Protein AF-A0A2X2T807-F1 (afdb_monomer_lite)

Structure (mmCIF, N/CA/C/O backbone):
data_AF-A0A2X2T807-F1
#
_entry.id   AF-A0A2X2T807-F1
#
loop_
_atom_site.group_PDB
_atom_site.id
_atom_site.type_symbol
_atom_site.label_atom_id
_atom_si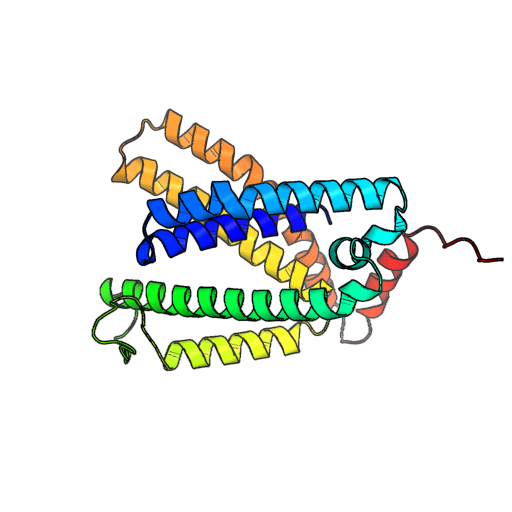te.label_alt_id
_atom_site.label_comp_id
_atom_site.label_asym_id
_atom_site.label_entity_id
_atom_site.label_seq_id
_atom_site.pdbx_PDB_ins_code
_atom_site.Cartn_x
_atom_site.Cartn_y
_atom_site.Cartn_z
_atom_site.occupancy
_atom_site.B_iso_or_equiv
_atom_site.auth_seq_id
_atom_site.auth_comp_id
_atom_site.auth_asym_id
_atom_site.auth_atom_id
_atom_site.pdbx_PDB_model_num
ATOM 1 N N . MET A 1 1 ? 16.660 -9.804 -2.965 1.00 48.91 1 MET A N 1
ATOM 2 C CA . MET A 1 1 ? 15.786 -9.050 -3.895 1.00 48.91 1 MET A CA 1
ATOM 3 C C . MET A 1 1 ? 14.390 -9.663 -4.038 1.00 48.91 1 MET A C 1
ATOM 5 O O . MET A 1 1 ? 13.435 -8.904 -3.983 1.00 48.91 1 MET A O 1
ATOM 9 N N . LEU A 1 2 ? 14.235 -10.994 -4.121 1.00 54.59 2 LEU A N 1
ATOM 10 C CA . LEU A 1 2 ? 12.920 -11.646 -4.292 1.00 54.59 2 LEU A CA 1
ATOM 11 C C . LEU A 1 2 ? 11.895 -11.326 -3.179 1.00 54.59 2 LEU A C 1
ATOM 13 O O . LEU A 1 2 ? 10.747 -11.013 -3.470 1.00 54.59 2 LEU A O 1
ATOM 17 N N . TRP A 1 3 ? 12.328 -11.319 -1.914 1.00 53.41 3 TRP A N 1
ATOM 18 C CA . TRP A 1 3 ? 11.455 -11.035 -0.766 1.00 53.41 3 TRP A CA 1
ATOM 19 C C . TRP A 1 3 ? 10.805 -9.642 -0.815 1.00 53.41 3 TRP A C 1
ATOM 21 O O . TRP A 1 3 ? 9.635 -9.506 -0.481 1.00 53.41 3 TRP A O 1
ATOM 31 N N . GLY A 1 4 ? 11.519 -8.619 -1.297 1.00 55.28 4 GLY A N 1
ATOM 32 C CA . GLY A 1 4 ? 10.984 -7.253 -1.390 1.00 55.28 4 GLY A CA 1
ATOM 33 C C . GLY A 1 4 ? 9.900 -7.095 -2.462 1.00 55.28 4 GLY A C 1
ATOM 34 O O . GLY A 1 4 ? 8.918 -6.395 -2.239 1.00 55.28 4 GLY A O 1
ATOM 35 N N . ALA A 1 5 ? 10.037 -7.790 -3.597 1.00 60.94 5 ALA A N 1
ATOM 36 C CA . ALA A 1 5 ? 9.022 -7.790 -4.654 1.00 60.94 5 ALA A CA 1
ATOM 37 C C . ALA A 1 5 ? 7.728 -8.491 -4.209 1.00 60.94 5 ALA A C 1
ATOM 39 O O . ALA A 1 5 ? 6.635 -8.022 -4.516 1.00 60.94 5 ALA A O 1
ATOM 40 N N . VAL A 1 6 ? 7.847 -9.576 -3.434 1.00 64.94 6 VAL A N 1
ATOM 41 C CA . VAL A 1 6 ? 6.693 -10.253 -2.821 1.00 64.94 6 VAL A CA 1
ATOM 42 C C . VAL A 1 6 ? 5.987 -9.324 -1.833 1.00 64.94 6 VAL A C 1
ATOM 44 O O . VAL A 1 6 ? 4.770 -9.183 -1.891 1.00 64.94 6 VAL A O 1
ATOM 47 N N . VAL A 1 7 ? 6.742 -8.627 -0.983 1.00 65.50 7 VAL A N 1
ATOM 48 C CA . VAL A 1 7 ? 6.193 -7.653 -0.027 1.00 65.50 7 VAL A CA 1
ATOM 49 C C . VAL A 1 7 ? 5.434 -6.524 -0.735 1.00 65.50 7 VAL A C 1
ATOM 51 O O . VAL A 1 7 ? 4.327 -6.188 -0.326 1.00 65.50 7 VAL A O 1
ATOM 54 N N . LEU A 1 8 ? 5.977 -5.994 -1.836 1.00 66.06 8 LEU A N 1
ATOM 55 C CA . LEU A 1 8 ? 5.318 -4.978 -2.671 1.00 66.06 8 LEU A CA 1
ATOM 56 C C . LEU A 1 8 ? 4.023 -5.479 -3.332 1.00 66.06 8 LEU A C 1
ATOM 58 O O . LEU A 1 8 ? 3.073 -4.717 -3.494 1.00 66.06 8 LEU A O 1
ATOM 62 N N . ALA A 1 9 ? 3.962 -6.753 -3.721 1.00 69.00 9 ALA A N 1
ATOM 63 C CA . ALA A 1 9 ? 2.734 -7.331 -4.261 1.00 69.00 9 ALA A CA 1
ATOM 64 C C . ALA A 1 9 ? 1.645 -7.455 -3.180 1.00 69.00 9 ALA A C 1
ATOM 66 O O . ALA A 1 9 ? 0.472 -7.196 -3.450 1.00 69.00 9 ALA A O 1
ATOM 67 N N . ILE A 1 10 ? 2.030 -7.812 -1.950 1.00 68.19 10 ILE A N 1
ATOM 68 C CA . ILE A 1 10 ? 1.097 -7.966 -0.826 1.00 68.19 10 ILE A CA 1
ATOM 69 C C . ILE A 1 10 ? 0.529 -6.604 -0.392 1.00 68.19 10 ILE A C 1
ATOM 71 O O . ILE A 1 10 ? -0.672 -6.506 -0.147 1.00 68.19 10 ILE A O 1
ATOM 75 N N . THR A 1 11 ? 1.324 -5.528 -0.384 1.00 70.38 11 THR A N 1
ATOM 76 C CA . THR A 1 11 ? 0.811 -4.184 -0.043 1.00 70.38 11 THR A CA 1
ATOM 77 C C . THR A 1 11 ? -0.213 -3.652 -1.034 1.00 70.38 11 THR A C 1
ATOM 79 O O . THR A 1 11 ? -1.149 -2.959 -0.636 1.00 70.38 11 THR A O 1
ATOM 82 N N . GLY A 1 12 ? -0.092 -4.006 -2.317 1.00 71.38 12 GLY A N 1
ATOM 83 C CA . GLY A 1 12 ? -1.110 -3.680 -3.317 1.00 71.38 12 GLY A CA 1
ATOM 84 C C . GLY A 1 12 ? -2.480 -4.283 -2.981 1.00 71.38 12 GLY A C 1
ATOM 85 O O . GLY A 1 12 ? -3.510 -3.655 -3.223 1.00 71.38 12 GLY A O 1
ATOM 86 N N . VAL A 1 13 ? -2.504 -5.470 -2.365 1.00 74.19 13 VAL A N 1
ATOM 87 C CA . VAL A 1 13 ? -3.742 -6.131 -1.922 1.00 74.19 13 VAL A CA 1
ATOM 88 C C . VAL A 1 13 ? -4.339 -5.439 -0.696 1.00 74.19 13 VAL A C 1
ATOM 90 O O . VAL A 1 13 ? -5.555 -5.262 -0.633 1.00 74.19 13 VAL A O 1
ATOM 93 N N . GLU A 1 14 ? -3.514 -5.006 0.259 1.00 73.19 14 GLU A N 1
ATOM 94 C CA . GLU A 1 14 ? -3.982 -4.246 1.428 1.00 73.19 14 GLU A CA 1
ATOM 95 C C . GLU A 1 14 ? -4.616 -2.910 1.019 1.00 73.19 14 GLU A C 1
ATOM 97 O O . GLU A 1 14 ? -5.695 -2.564 1.506 1.00 73.19 14 GLU A O 1
ATOM 102 N N . ALA A 1 15 ? -3.999 -2.197 0.071 1.00 70.88 15 ALA A N 1
ATOM 103 C CA . ALA A 1 15 ? -4.551 -0.966 -0.492 1.00 70.88 15 ALA A CA 1
ATOM 104 C C . ALA A 1 15 ? -5.901 -1.215 -1.190 1.00 70.88 15 ALA A C 1
ATOM 106 O O . ALA A 1 15 ? -6.877 -0.513 -0.928 1.00 70.88 15 ALA A O 1
ATOM 107 N N . LEU A 1 16 ? -5.997 -2.279 -1.995 1.00 75.31 16 LEU A N 1
ATOM 108 C CA . LEU A 1 16 ? -7.246 -2.684 -2.646 1.00 75.31 1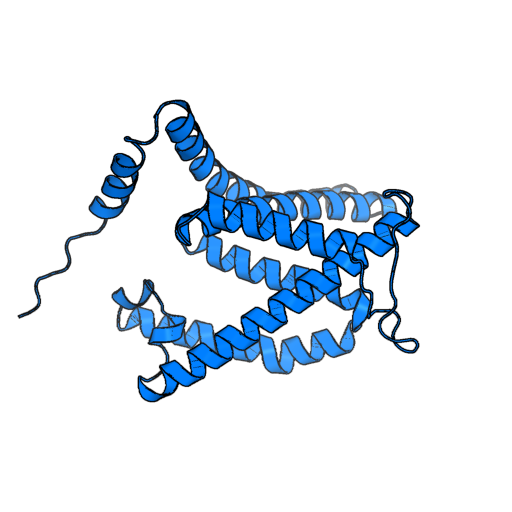6 LEU A CA 1
ATOM 109 C C . LEU A 1 16 ? -8.354 -3.011 -1.630 1.00 75.31 16 LEU A C 1
ATOM 111 O O . LEU A 1 16 ? -9.532 -2.746 -1.874 1.00 75.31 16 LEU A O 1
ATOM 115 N N . TYR A 1 17 ? -7.990 -3.595 -0.487 1.00 70.81 17 TYR A N 1
ATOM 116 C CA . TYR A 1 17 ? -8.937 -3.898 0.580 1.00 70.81 17 TYR A CA 1
ATOM 117 C C . TYR A 1 17 ? -9.409 -2.635 1.312 1.00 70.81 17 TYR A C 1
ATOM 119 O O . TYR A 1 17 ? -10.600 -2.513 1.602 1.00 70.81 17 TYR A O 1
ATOM 127 N N . ALA A 1 18 ? -8.517 -1.675 1.568 1.00 66.88 18 ALA A N 1
ATOM 128 C CA . ALA A 1 18 ? -8.884 -0.382 2.150 1.00 66.88 18 ALA A CA 1
ATOM 129 C C . ALA A 1 18 ? -9.903 0.371 1.270 1.00 66.88 18 ALA A C 1
ATOM 131 O O . ALA A 1 18 ? -10.870 0.945 1.780 1.00 66.88 18 ALA A O 1
ATOM 132 N N . ASP A 1 19 ? -9.756 0.265 -0.051 1.00 69.56 19 ASP A N 1
ATOM 133 C CA . ASP A 1 19 ? -10.649 0.879 -1.035 1.00 69.56 19 ASP A CA 1
ATOM 134 C C . ASP A 1 19 ? -12.027 0.195 -1.150 1.00 69.56 19 ASP A C 1
ATOM 136 O O . ASP A 1 19 ? -12.962 0.769 -1.723 1.00 69.56 19 ASP A O 1
ATOM 140 N N . MET A 1 20 ? -12.237 -0.980 -0.533 1.00 73.31 20 MET A N 1
ATOM 141 C CA . MET A 1 20 ? -13.574 -1.597 -0.449 1.00 73.31 20 MET A CA 1
ATOM 142 C C . MET A 1 20 ? -14.583 -0.713 0.284 1.00 73.31 20 MET A C 1
ATOM 144 O O . MET A 1 20 ? -15.778 -0.805 0.000 1.00 73.31 20 MET A O 1
ATOM 148 N N . GLY A 1 21 ? -14.123 0.149 1.195 1.00 63.72 21 GLY A N 1
ATOM 149 C CA . GLY A 1 21 ? -14.978 1.122 1.871 1.00 63.72 21 GLY A CA 1
ATOM 150 C C . GLY A 1 21 ? -15.559 2.183 0.931 1.00 63.72 21 GLY A C 1
ATOM 151 O O . GLY A 1 21 ? -16.598 2.756 1.250 1.00 63.72 21 GLY A O 1
ATOM 152 N N . HIS A 1 22 ? -14.923 2.426 -0.221 1.00 65.81 22 HIS A N 1
ATOM 153 C CA . HIS A 1 22 ? -15.341 3.442 -1.186 1.00 65.81 22 HIS A CA 1
ATOM 154 C C . HIS A 1 22 ? -16.081 2.849 -2.394 1.00 65.81 22 HIS A C 1
ATOM 156 O O . HIS A 1 22 ? -17.148 3.339 -2.752 1.00 65.81 22 HIS A O 1
ATOM 162 N N . PHE A 1 23 ? -15.562 1.767 -2.984 1.00 72.81 23 PHE A N 1
ATOM 163 C CA . PHE A 1 23 ? -16.116 1.172 -4.213 1.00 72.81 23 PHE A CA 1
ATOM 164 C C . PHE A 1 23 ? -17.011 -0.051 -3.973 1.00 72.81 23 PHE A C 1
ATOM 166 O O . PHE A 1 23 ? -17.752 -0.479 -4.860 1.00 72.81 23 PHE A O 1
ATOM 173 N N . GLY A 1 24 ? -16.947 -0.647 -2.781 1.00 79.00 24 GLY A N 1
ATOM 174 C CA . GLY A 1 24 ? -17.631 -1.896 -2.467 1.00 79.00 24 GLY A CA 1
ATOM 175 C C . GLY A 1 24 ? -16.948 -3.145 -3.045 1.00 79.00 24 GLY A C 1
ATOM 176 O O . GLY A 1 24 ? -16.069 -3.105 -3.902 1.00 79.00 24 GLY A O 1
ATOM 177 N N . LYS A 1 25 ? -17.375 -4.314 -2.557 1.00 84.88 25 LYS A N 1
ATOM 178 C CA . LYS A 1 25 ? -16.721 -5.609 -2.834 1.00 84.88 25 LYS A CA 1
ATOM 179 C C . LYS A 1 25 ? -16.844 -6.113 -4.279 1.00 84.88 25 LYS A C 1
ATOM 181 O O . LYS A 1 25 ? -15.969 -6.841 -4.743 1.00 84.88 25 LYS A O 1
ATOM 186 N N . LEU A 1 26 ? -17.949 -5.803 -4.966 1.00 86.69 26 LEU A N 1
ATOM 187 C CA . LEU A 1 26 ? -18.269 -6.388 -6.274 1.00 86.69 26 LEU A CA 1
ATOM 188 C C . LEU A 1 26 ? -17.420 -5.784 -7.410 1.00 86.69 26 LEU A C 1
ATOM 190 O O . LEU A 1 26 ? -16.799 -6.573 -8.125 1.00 86.69 26 LEU A O 1
ATOM 194 N N . PRO A 1 27 ? -17.304 -4.448 -7.556 1.00 87.38 27 PRO A N 1
ATOM 195 C CA . PRO A 1 27 ? -16.471 -3.851 -8.604 1.00 87.38 27 PRO A CA 1
ATOM 196 C C . PRO A 1 27 ? -15.000 -4.257 -8.487 1.00 87.38 27 PRO A C 1
ATOM 198 O O . PRO A 1 27 ? -14.385 -4.647 -9.476 1.00 87.38 27 PRO A O 1
ATOM 201 N N . ILE A 1 28 ? -14.471 -4.268 -7.258 1.00 85.38 28 ILE A N 1
ATOM 202 C CA . ILE A 1 28 ? -13.093 -4.682 -6.964 1.00 85.38 28 ILE A CA 1
ATOM 203 C C . ILE A 1 28 ? -12.849 -6.132 -7.382 1.00 85.38 28 ILE A C 1
ATOM 205 O O . ILE A 1 28 ? -11.859 -6.430 -8.045 1.00 85.38 28 ILE A O 1
ATOM 209 N N . ARG A 1 29 ? -13.767 -7.046 -7.043 1.00 87.62 29 ARG A N 1
ATOM 210 C CA . ARG A 1 29 ? -13.634 -8.461 -7.404 1.00 87.62 29 ARG A CA 1
ATOM 211 C C . ARG A 1 29 ? -13.635 -8.654 -8.921 1.00 87.62 29 ARG A C 1
ATOM 213 O O . ARG A 1 29 ? -12.811 -9.406 -9.432 1.00 87.62 29 ARG A O 1
ATOM 220 N N . ILE A 1 30 ? -14.535 -7.977 -9.630 1.00 90.81 30 ILE A N 1
ATOM 221 C CA . ILE A 1 30 ? -14.623 -8.055 -11.093 1.00 90.81 30 ILE A CA 1
ATOM 222 C C . ILE A 1 30 ? -13.330 -7.530 -11.726 1.00 90.81 30 ILE A C 1
ATOM 224 O O . ILE A 1 30 ? -12.710 -8.246 -12.508 1.00 90.81 30 ILE A O 1
ATOM 228 N N . ALA A 1 31 ? -12.878 -6.332 -11.344 1.00 88.69 31 ALA A N 1
ATOM 229 C CA . ALA A 1 31 ? -11.639 -5.749 -11.858 1.00 88.69 31 ALA A CA 1
ATOM 230 C C . ALA A 1 31 ? -10.421 -6.646 -11.579 1.00 88.69 31 ALA A C 1
ATOM 232 O O . ALA A 1 31 ? -9.593 -6.870 -12.465 1.00 88.69 31 ALA A O 1
ATOM 233 N N . TRP A 1 32 ? -10.347 -7.217 -10.374 1.00 88.00 32 TRP A N 1
ATOM 234 C CA . TRP A 1 32 ? -9.259 -8.102 -9.978 1.00 88.00 32 TRP A CA 1
ATOM 235 C C . TRP A 1 32 ? -9.197 -9.366 -10.835 1.00 88.00 32 TRP A C 1
ATOM 237 O O . TRP A 1 32 ? -8.165 -9.648 -11.435 1.00 88.00 32 TRP A O 1
ATOM 247 N N . PHE A 1 33 ? -10.294 -10.121 -10.919 1.00 89.81 33 PHE A N 1
ATOM 248 C CA . PHE A 1 33 ? -10.285 -11.425 -11.586 1.00 89.81 33 PHE A CA 1
ATOM 249 C C . PHE A 1 33 ? -10.327 -11.338 -13.114 1.00 89.81 33 PHE A C 1
ATOM 251 O O . PHE A 1 33 ? -9.815 -12.241 -13.769 1.00 89.81 33 PHE A O 1
ATOM 258 N N . ILE A 1 34 ? -10.907 -10.279 -13.686 1.00 93.31 34 ILE A N 1
ATOM 259 C CA . ILE A 1 34 ? -11.029 -10.138 -15.145 1.00 93.31 34 ILE A CA 1
ATOM 260 C C . ILE A 1 34 ? -9.818 -9.433 -15.758 1.00 93.31 34 ILE A C 1
ATOM 262 O O . ILE A 1 34 ? -9.407 -9.799 -16.854 1.00 93.31 34 ILE A O 1
ATOM 266 N N . ALA A 1 35 ? -9.241 -8.437 -15.079 1.00 89.88 35 ALA A N 1
ATOM 267 C CA . ALA A 1 35 ? -8.195 -7.600 -15.665 1.00 89.88 35 ALA A CA 1
ATOM 268 C C . ALA A 1 35 ? -6.854 -7.723 -14.935 1.00 89.88 35 ALA A C 1
ATOM 270 O O . ALA A 1 35 ? -5.850 -8.077 -15.553 1.00 89.88 35 ALA A O 1
ATOM 271 N N . VAL A 1 36 ? -6.819 -7.451 -13.628 1.00 89.50 36 VAL A N 1
ATOM 272 C CA . VAL A 1 36 ? -5.552 -7.295 -12.890 1.00 89.50 36 VAL A CA 1
ATOM 273 C C . VAL A 1 36 ? -4.803 -8.620 -12.769 1.00 89.50 36 VAL A C 1
ATOM 275 O O . VAL A 1 36 ? -3.653 -8.715 -13.189 1.00 89.50 36 VAL A O 1
ATOM 278 N N . LEU A 1 37 ? -5.457 -9.659 -12.248 1.00 89.12 37 LEU A N 1
ATOM 279 C CA . LEU A 1 37 ? -4.863 -10.977 -12.039 1.00 89.12 37 LEU A CA 1
ATOM 280 C C . LEU A 1 37 ? -4.312 -11.594 -13.338 1.00 89.12 37 LEU A C 1
ATOM 282 O O . LEU A 1 37 ? -3.132 -11.947 -13.343 1.00 89.12 37 LEU A O 1
ATOM 286 N N . PRO A 1 38 ? -5.080 -11.707 -14.444 1.00 93.00 38 PRO A N 1
ATOM 287 C CA . PRO A 1 38 ? -4.535 -12.275 -15.675 1.00 93.00 38 PRO A CA 1
ATOM 288 C C . PRO A 1 38 ? -3.384 -11.437 -16.242 1.00 93.00 38 PRO A C 1
ATOM 290 O O . PRO A 1 38 ? -2.391 -12.004 -16.696 1.00 93.00 38 PRO A O 1
ATOM 293 N N . SER A 1 39 ? -3.460 -10.105 -16.155 1.00 90.25 39 SER A N 1
ATOM 294 C CA . SER A 1 39 ? -2.382 -9.223 -16.624 1.00 90.25 39 SER A CA 1
ATOM 295 C C . SER A 1 39 ? -1.094 -9.404 -15.818 1.00 90.25 39 SER A C 1
ATOM 297 O O . SER A 1 39 ? -0.015 -9.495 -16.401 1.00 90.25 39 SER A O 1
ATOM 299 N N . LEU A 1 40 ? -1.190 -9.507 -14.487 1.00 88.75 40 LEU A N 1
ATOM 300 C CA . LEU A 1 40 ? -0.038 -9.746 -13.613 1.00 88.75 40 LEU A CA 1
ATOM 301 C C . LEU A 1 40 ? 0.601 -11.108 -13.882 1.00 88.75 40 LEU A C 1
ATOM 303 O O . LEU A 1 40 ? 1.820 -11.197 -13.997 1.00 88.75 40 LEU A O 1
ATOM 307 N N . VAL A 1 41 ? -0.211 -12.159 -14.028 1.00 90.25 41 VAL A N 1
ATOM 308 C CA . VAL A 1 41 ? 0.284 -1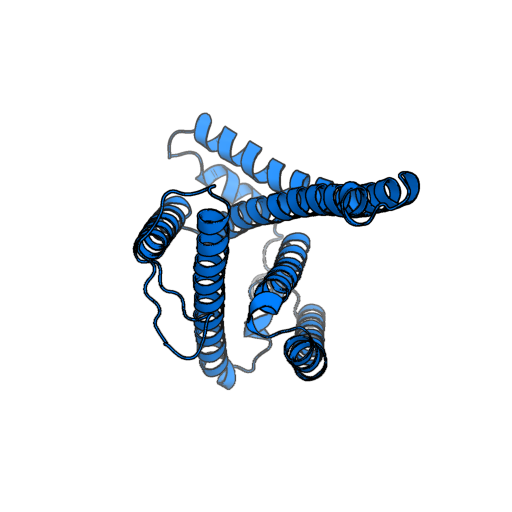3.510 -14.333 1.00 90.25 41 VAL A CA 1
ATOM 309 C C . VAL A 1 41 ? 1.047 -13.519 -15.656 1.00 90.25 41 VAL A C 1
ATOM 311 O O . VAL A 1 41 ? 2.177 -14.005 -15.707 1.00 90.25 41 VAL A O 1
ATOM 314 N N . LEU A 1 42 ? 0.477 -12.928 -16.710 1.00 90.56 42 LEU A N 1
ATOM 315 C CA . LEU A 1 42 ? 1.142 -12.824 -18.010 1.00 90.56 42 LEU A CA 1
ATOM 316 C C . LEU A 1 42 ? 2.443 -12.020 -17.923 1.00 90.56 42 LEU A C 1
ATOM 318 O O . LEU A 1 42 ? 3.451 -12.421 -18.505 1.00 90.56 42 LEU A O 1
ATOM 322 N N . ASN A 1 43 ? 2.448 -10.918 -17.172 1.00 89.00 43 ASN A N 1
ATOM 323 C CA . ASN A 1 43 ? 3.637 -10.093 -17.005 1.00 89.00 43 ASN A CA 1
ATOM 324 C C . ASN A 1 43 ? 4.760 -10.846 -16.273 1.00 89.00 43 ASN A C 1
ATOM 326 O O . ASN A 1 43 ? 5.894 -10.853 -16.751 1.00 89.00 43 ASN A O 1
ATOM 330 N N . TYR A 1 44 ? 4.455 -11.540 -15.172 1.00 87.25 44 TYR A N 1
ATOM 331 C CA . TYR A 1 44 ? 5.449 -12.326 -14.438 1.00 87.25 44 TYR A CA 1
ATOM 332 C C . TYR A 1 44 ? 5.967 -13.523 -15.238 1.00 87.25 44 TYR A C 1
ATOM 334 O O . TYR A 1 44 ? 7.166 -13.797 -15.203 1.00 87.25 44 TYR A O 1
ATOM 342 N N . PHE A 1 45 ? 5.114 -14.206 -16.006 1.00 89.31 45 PHE A N 1
ATOM 343 C CA . PHE A 1 45 ? 5.565 -15.266 -16.913 1.00 89.31 45 PHE A CA 1
ATOM 344 C C . PHE A 1 45 ? 6.467 -14.730 -18.025 1.00 89.31 45 PHE A C 1
ATOM 346 O O . PHE A 1 45 ? 7.483 -15.355 -18.331 1.00 89.31 45 PHE A O 1
ATOM 353 N N . GLY A 1 46 ? 6.161 -13.551 -18.574 1.00 88.19 46 GLY A N 1
ATOM 354 C CA . GLY A 1 46 ? 7.034 -12.862 -19.522 1.00 88.19 46 GLY A CA 1
ATOM 355 C C . GLY A 1 46 ? 8.405 -12.546 -18.922 1.00 88.19 46 GLY A C 1
ATOM 356 O O . GLY A 1 46 ? 9.428 -12.906 -19.503 1.00 88.19 46 GLY A O 1
ATOM 357 N N . GLN A 1 47 ? 8.439 -11.939 -17.731 1.00 87.38 47 GLN A N 1
ATOM 358 C CA . GLN A 1 47 ? 9.692 -11.635 -17.028 1.00 87.38 47 GLN A CA 1
ATOM 359 C C . GLN A 1 47 ? 10.490 -12.906 -16.696 1.00 87.38 47 GLN A C 1
ATOM 361 O O . GLN A 1 47 ? 11.708 -12.927 -16.857 1.00 87.38 47 GLN A O 1
ATOM 366 N N . GLY A 1 48 ? 9.814 -13.986 -16.294 1.00 85.44 48 GLY A N 1
ATOM 367 C CA . GLY A 1 48 ? 10.442 -15.286 -16.061 1.00 85.44 48 GLY A CA 1
ATOM 368 C C . GLY A 1 48 ? 11.079 -15.863 -17.327 1.00 85.44 48 GLY A C 1
ATOM 369 O O . GLY A 1 48 ? 12.237 -16.273 -17.301 1.00 85.44 48 GLY A O 1
ATOM 370 N N . ALA A 1 49 ? 10.368 -15.832 -18.457 1.00 87.62 49 ALA A N 1
ATOM 371 C CA . ALA A 1 49 ? 10.900 -16.282 -19.743 1.00 87.62 49 ALA A CA 1
ATOM 372 C C . ALA A 1 49 ? 12.092 -15.432 -20.221 1.00 87.62 49 ALA A C 1
ATOM 374 O O . ALA A 1 49 ? 13.036 -15.972 -20.802 1.00 87.62 49 ALA A O 1
ATOM 375 N N . LEU A 1 50 ? 12.072 -14.121 -19.958 1.00 86.00 50 LEU A N 1
ATOM 376 C CA . LEU A 1 50 ? 13.179 -13.215 -20.265 1.00 86.00 50 LEU A CA 1
ATOM 377 C C . LEU A 1 50 ? 14.425 -13.557 -19.440 1.00 86.00 50 LEU A C 1
ATOM 379 O O . LEU A 1 50 ? 15.504 -13.693 -20.008 1.00 86.00 50 LEU A O 1
ATOM 383 N N . LEU A 1 51 ? 14.273 -13.762 -18.130 1.00 86.38 51 LEU A N 1
ATOM 384 C CA . LEU A 1 51 ? 15.384 -14.098 -17.234 1.00 86.38 51 LEU A CA 1
ATOM 385 C C . LEU A 1 51 ? 16.001 -15.468 -17.536 1.00 86.38 51 LEU A C 1
ATOM 387 O O . LEU A 1 51 ? 17.209 -15.630 -17.391 1.00 86.38 51 LEU A O 1
ATOM 391 N N . LEU A 1 52 ? 15.200 -16.434 -18.000 1.00 87.56 52 LEU A N 1
ATOM 392 C CA . LEU A 1 52 ? 15.709 -17.734 -18.452 1.00 87.56 52 LEU A CA 1
ATOM 393 C C . LEU A 1 52 ? 16.588 -17.619 -19.704 1.00 87.56 52 LEU A C 1
ATOM 395 O O . LEU A 1 52 ? 17.511 -18.410 -19.872 1.00 87.56 52 LEU A O 1
ATOM 399 N N . LYS A 1 53 ? 16.301 -16.656 -20.587 1.00 86.69 53 LYS A N 1
ATOM 400 C CA . LYS A 1 53 ? 17.093 -16.414 -21.801 1.00 86.69 53 LYS A CA 1
ATOM 401 C C . LYS A 1 53 ? 18.287 -15.504 -21.552 1.00 86.69 53 LYS A C 1
ATOM 403 O O . LYS A 1 53 ? 19.327 -15.703 -22.168 1.00 86.69 53 LYS A O 1
ATOM 408 N N . ASN A 1 54 ? 18.121 -14.492 -20.705 1.00 85.56 54 ASN A N 1
ATOM 409 C CA . ASN A 1 54 ? 19.124 -13.464 -20.480 1.00 85.56 54 ASN A CA 1
ATOM 410 C C . ASN A 1 54 ? 19.157 -13.056 -18.993 1.00 85.56 54 ASN A C 1
ATOM 412 O O . ASN A 1 54 ? 18.423 -12.152 -18.580 1.00 85.56 54 ASN A O 1
ATOM 416 N N . PRO A 1 55 ? 19.992 -13.718 -18.167 1.00 81.25 55 PRO A N 1
ATOM 417 C CA . PRO A 1 55 ? 20.048 -13.474 -16.723 1.00 81.25 55 PRO A CA 1
ATOM 418 C C . PRO A 1 55 ? 20.427 -12.034 -16.340 1.00 81.25 55 PRO A C 1
ATOM 420 O O . PRO A 1 55 ? 20.028 -11.548 -15.283 1.00 81.25 55 PRO A O 1
ATOM 423 N N . GLU A 1 56 ? 21.149 -11.319 -17.207 1.00 79.00 56 GLU A N 1
ATOM 424 C CA . GLU A 1 56 ? 21.550 -9.922 -16.982 1.00 79.00 56 GLU A CA 1
ATOM 425 C C . GLU A 1 56 ? 20.369 -8.936 -16.980 1.00 79.00 56 GLU A C 1
ATOM 427 O O . GLU A 1 56 ? 20.473 -7.832 -16.438 1.00 79.00 56 GLU A O 1
ATOM 432 N N . ALA A 1 57 ? 19.202 -9.343 -17.497 1.00 78.38 57 ALA A N 1
ATOM 433 C CA . ALA A 1 57 ? 17.990 -8.525 -17.507 1.00 78.38 57 ALA A CA 1
ATOM 434 C C . ALA A 1 57 ? 17.388 -8.282 -16.106 1.00 78.38 57 ALA A C 1
ATOM 436 O O . ALA A 1 57 ? 16.421 -7.530 -15.975 1.00 78.38 57 ALA A O 1
ATOM 437 N N . ILE A 1 58 ? 17.966 -8.859 -15.045 1.00 75.25 58 ILE A N 1
ATOM 438 C CA . ILE A 1 58 ? 17.506 -8.708 -13.656 1.00 75.25 58 ILE A CA 1
ATOM 439 C C . ILE A 1 58 ? 17.499 -7.256 -13.157 1.00 75.25 58 ILE A C 1
ATOM 441 O O . ILE A 1 58 ? 16.768 -6.943 -12.220 1.00 75.25 58 ILE A O 1
ATOM 445 N N . LYS A 1 59 ? 18.266 -6.355 -13.792 1.00 73.25 59 LYS A N 1
ATOM 446 C CA . LYS A 1 59 ? 18.308 -4.933 -13.419 1.00 73.25 59 LYS A CA 1
ATOM 447 C C . LYS A 1 59 ? 16.970 -4.224 -13.645 1.00 73.25 59 LYS A C 1
ATOM 449 O O . LYS A 1 59 ? 16.564 -3.451 -12.789 1.00 73.25 59 LYS A O 1
ATOM 454 N N . ASN A 1 60 ? 16.300 -4.474 -14.775 1.00 76.56 60 ASN A N 1
ATOM 455 C CA . ASN A 1 60 ? 15.027 -3.830 -15.137 1.00 76.56 60 ASN A CA 1
ATOM 456 C C . ASN A 1 60 ? 14.145 -4.757 -16.000 1.00 76.56 60 ASN A C 1
ATOM 458 O O . ASN A 1 60 ? 13.830 -4.422 -17.145 1.00 76.56 60 ASN A O 1
ATOM 462 N N . PRO A 1 61 ? 13.717 -5.919 -15.474 1.00 80.75 61 PRO A N 1
ATOM 463 C CA . PRO A 1 61 ? 13.068 -6.961 -16.270 1.00 80.75 61 PRO A CA 1
ATOM 464 C C . PRO A 1 61 ? 11.737 -6.507 -16.877 1.00 80.75 61 PRO A C 1
ATOM 466 O O . PRO A 1 61 ? 11.376 -6.961 -17.955 1.00 80.75 61 PRO A O 1
ATOM 469 N N . PHE A 1 62 ? 11.024 -5.581 -16.227 1.00 83.12 62 PHE A N 1
ATOM 470 C CA . PHE A 1 62 ? 9.766 -5.035 -16.740 1.00 83.12 62 PHE A CA 1
ATOM 471 C C . PHE A 1 62 ? 9.950 -4.217 -18.026 1.00 83.12 62 PHE A C 1
ATOM 473 O O . PHE A 1 62 ? 9.213 -4.414 -18.987 1.00 83.12 62 PHE A O 1
ATOM 480 N N . PHE A 1 63 ? 10.939 -3.317 -18.058 1.00 83.06 63 PHE A N 1
ATOM 481 C CA . PHE A 1 63 ? 11.195 -2.474 -19.228 1.00 83.06 63 PHE A CA 1
ATOM 482 C C . PHE A 1 63 ? 11.892 -3.257 -20.339 1.00 83.06 63 PHE A C 1
ATOM 484 O O . PHE A 1 63 ? 11.516 -3.127 -21.495 1.00 83.06 63 PHE A O 1
ATOM 491 N N . LEU A 1 64 ? 12.835 -4.135 -19.986 1.00 83.56 64 LEU A N 1
ATOM 492 C CA . LEU A 1 64 ? 13.560 -4.973 -20.948 1.00 83.56 64 LEU A CA 1
ATOM 493 C C . LEU A 1 64 ? 12.685 -6.058 -21.601 1.00 83.56 64 LEU A C 1
ATOM 495 O O . LEU A 1 64 ? 13.094 -6.656 -22.591 1.00 83.56 64 LEU A O 1
ATOM 499 N N . LEU A 1 65 ? 11.489 -6.321 -21.061 1.00 84.69 65 LEU A N 1
ATOM 500 C CA . LEU A 1 65 ? 10.500 -7.197 -21.691 1.00 84.69 65 LEU A CA 1
ATOM 501 C C . LEU A 1 65 ? 9.878 -6.559 -22.942 1.00 84.69 65 LEU A C 1
ATOM 503 O O . LEU A 1 65 ? 9.421 -7.273 -23.835 1.00 84.69 65 LEU A O 1
ATOM 507 N N . ALA A 1 66 ? 9.811 -5.228 -22.993 1.00 84.25 66 ALA A N 1
ATOM 508 C CA . ALA A 1 66 ? 9.201 -4.518 -24.103 1.00 84.25 66 ALA A CA 1
ATOM 509 C C . ALA A 1 66 ? 10.191 -4.365 -25.269 1.00 84.25 66 ALA A C 1
ATOM 511 O O . ALA A 1 66 ? 11.373 -4.115 -25.040 1.00 84.25 66 ALA A O 1
ATOM 512 N N . PRO A 1 67 ? 9.721 -4.475 -26.524 1.00 85.81 67 PRO A N 1
ATOM 513 C CA . PRO A 1 67 ? 10.551 -4.161 -27.681 1.00 85.81 67 PRO A CA 1
ATOM 514 C C . PRO A 1 67 ? 10.934 -2.674 -27.677 1.00 85.81 67 PRO A C 1
ATOM 516 O O . PRO A 1 67 ? 10.178 -1.843 -27.170 1.00 85.81 67 PRO A O 1
ATOM 519 N N . ASP A 1 68 ? 12.060 -2.326 -28.305 1.00 85.94 68 ASP A N 1
ATOM 520 C CA . ASP A 1 68 ? 12.655 -0.980 -28.218 1.00 85.94 68 ASP A CA 1
ATOM 521 C C . ASP A 1 68 ? 11.685 0.154 -28.593 1.00 85.94 68 ASP A C 1
ATOM 523 O O . ASP A 1 68 ? 11.668 1.211 -27.964 1.00 85.94 68 ASP A O 1
ATOM 527 N N . TRP A 1 69 ? 10.807 -0.083 -29.574 1.00 90.06 69 TRP A N 1
ATOM 528 C CA . TRP A 1 69 ? 9.796 0.889 -30.006 1.00 90.06 69 TRP A CA 1
ATOM 529 C C . TRP A 1 69 ? 8.701 1.147 -28.956 1.00 90.06 69 TRP A C 1
ATOM 531 O O . TRP A 1 69 ? 8.101 2.222 -28.938 1.00 90.06 69 TRP A O 1
ATOM 541 N N . ALA A 1 70 ? 8.430 0.178 -28.078 1.00 89.88 70 ALA A N 1
ATOM 542 C CA . ALA A 1 70 ? 7.391 0.247 -27.053 1.00 89.88 70 ALA A CA 1
ATOM 543 C C . ALA A 1 70 ? 7.912 0.753 -25.697 1.00 89.88 70 ALA A C 1
ATOM 545 O O . ALA A 1 70 ? 7.103 1.016 -24.807 1.00 89.88 70 ALA A O 1
ATOM 546 N N . LEU A 1 71 ? 9.227 0.946 -25.536 1.00 89.19 71 LEU A N 1
ATOM 547 C CA . LEU A 1 71 ? 9.837 1.418 -24.288 1.00 89.19 71 LEU A CA 1
ATOM 548 C C . LEU A 1 71 ? 9.307 2.786 -23.848 1.00 89.19 71 LEU A C 1
ATOM 550 O O . LEU A 1 71 ? 8.898 2.947 -22.699 1.00 89.19 71 LEU A O 1
ATOM 554 N N . ILE A 1 72 ? 9.281 3.767 -24.756 1.00 91.81 72 ILE A N 1
ATOM 555 C CA . ILE A 1 72 ? 8.812 5.125 -24.441 1.00 91.81 72 ILE A CA 1
ATOM 556 C C . ILE A 1 72 ? 7.309 5.138 -24.108 1.00 91.81 72 ILE A C 1
ATOM 558 O O . ILE A 1 72 ? 6.950 5.669 -23.054 1.00 91.81 72 ILE A O 1
ATOM 562 N N . PRO A 1 73 ? 6.418 4.514 -24.911 1.00 93.19 73 PRO A N 1
ATOM 563 C CA . PRO A 1 73 ? 5.016 4.351 -24.526 1.00 93.19 73 PRO A CA 1
ATOM 564 C C . PRO A 1 73 ? 4.828 3.670 -23.165 1.00 93.19 73 PRO A C 1
ATOM 566 O O . PRO A 1 73 ? 4.031 4.134 -22.350 1.00 93.19 73 PRO A O 1
ATOM 569 N N . LEU A 1 74 ? 5.581 2.600 -22.889 1.00 91.44 74 LEU A N 1
ATOM 570 C CA . LEU A 1 74 ? 5.498 1.869 -21.627 1.00 91.44 74 LEU A CA 1
ATOM 571 C C . LEU A 1 74 ? 5.941 2.726 -20.437 1.00 91.44 74 LEU A C 1
ATOM 573 O O . LEU A 1 74 ? 5.296 2.692 -19.391 1.00 91.44 74 LEU A O 1
ATOM 577 N N . LEU A 1 75 ? 6.999 3.522 -20.594 1.00 91.06 75 LEU A N 1
ATOM 578 C CA . LEU A 1 75 ? 7.465 4.458 -19.572 1.00 91.06 75 LEU A CA 1
ATOM 579 C C . LEU A 1 75 ? 6.399 5.508 -19.239 1.00 91.06 75 LEU A C 1
ATOM 581 O O . LEU A 1 75 ? 6.148 5.779 -18.063 1.00 91.06 75 LEU A O 1
ATOM 585 N N . ILE A 1 76 ? 5.739 6.066 -20.257 1.00 94.31 76 ILE A N 1
ATOM 586 C CA . ILE A 1 76 ? 4.648 7.030 -20.067 1.00 94.31 76 ILE A CA 1
ATOM 587 C C . ILE A 1 76 ? 3.491 6.364 -19.318 1.00 94.31 76 ILE A C 1
ATOM 589 O O . ILE A 1 76 ? 3.012 6.908 -18.323 1.00 94.31 76 ILE A O 1
ATOM 593 N N . LEU A 1 77 ? 3.081 5.164 -19.737 1.00 92.94 77 LEU A N 1
ATOM 594 C CA . LEU A 1 77 ? 2.018 4.406 -19.073 1.00 92.94 77 LEU A CA 1
ATOM 595 C C . LEU A 1 77 ? 2.358 4.086 -17.612 1.00 92.94 77 LEU A C 1
ATOM 597 O O . LEU A 1 77 ? 1.523 4.294 -16.733 1.00 92.94 77 LEU A O 1
ATOM 601 N N . ALA A 1 78 ? 3.583 3.639 -17.333 1.00 91.25 78 ALA A N 1
ATOM 602 C CA . ALA A 1 78 ? 4.049 3.356 -15.976 1.00 91.25 78 ALA A CA 1
ATOM 603 C C . ALA A 1 78 ? 4.066 4.619 -15.099 1.00 91.25 78 ALA A C 1
ATOM 605 O O . ALA A 1 78 ? 3.674 4.583 -13.930 1.00 91.25 78 ALA A O 1
ATOM 606 N N . THR A 1 79 ? 4.458 5.758 -15.671 1.00 92.69 79 THR A N 1
ATOM 607 C CA . THR A 1 79 ? 4.446 7.051 -14.974 1.00 92.69 79 THR A CA 1
ATOM 608 C C . THR A 1 79 ? 3.018 7.477 -14.634 1.00 92.69 79 THR A C 1
ATOM 610 O O . THR A 1 79 ? 2.740 7.833 -13.491 1.00 92.69 79 THR A O 1
ATOM 613 N N . LEU A 1 80 ? 2.083 7.368 -15.583 1.00 94.25 80 LEU A N 1
ATOM 614 C CA . LEU A 1 80 ? 0.667 7.660 -15.344 1.00 94.25 80 LEU A CA 1
ATOM 615 C C . LEU A 1 80 ? 0.073 6.740 -14.271 1.00 94.25 80 LEU A C 1
ATOM 617 O O . LEU A 1 80 ? -0.607 7.218 -13.364 1.00 94.25 80 LEU A O 1
ATOM 621 N N . ALA A 1 81 ? 0.381 5.443 -14.316 1.00 90.38 81 ALA A N 1
ATOM 622 C CA . ALA A 1 81 ? -0.041 4.491 -13.291 1.00 90.38 81 ALA A CA 1
ATOM 623 C C . ALA A 1 81 ? 0.498 4.867 -11.899 1.00 90.38 81 ALA A C 1
ATOM 625 O O . ALA A 1 81 ? -0.241 4.810 -10.918 1.00 90.38 81 ALA A O 1
ATOM 626 N N . THR A 1 82 ? 1.752 5.324 -11.814 1.00 90.00 82 THR A N 1
ATOM 627 C CA . THR A 1 82 ? 2.374 5.791 -10.562 1.00 90.00 82 THR A CA 1
ATOM 628 C C . THR A 1 82 ? 1.670 7.030 -10.002 1.00 90.00 82 THR A C 1
ATOM 630 O O . THR A 1 82 ? 1.446 7.127 -8.792 1.00 90.00 82 THR A O 1
ATOM 633 N N . VAL A 1 83 ? 1.262 7.964 -10.866 1.00 92.75 83 VAL A N 1
ATOM 634 C CA . VAL A 1 83 ? 0.483 9.146 -10.462 1.00 92.75 83 VAL A CA 1
ATOM 635 C C . VAL A 1 83 ? -0.887 8.732 -9.925 1.00 92.75 83 VAL A C 1
ATOM 637 O O . VAL A 1 83 ? -1.278 9.187 -8.852 1.00 92.75 83 VAL A O 1
ATOM 640 N N . ILE A 1 84 ? -1.592 7.832 -10.617 1.00 89.44 84 ILE A N 1
ATOM 641 C CA . ILE A 1 84 ? -2.909 7.331 -10.189 1.00 89.44 84 ILE A CA 1
ATOM 642 C C . ILE A 1 84 ? -2.806 6.605 -8.842 1.00 89.44 84 ILE A C 1
ATOM 644 O O . ILE A 1 84 ? -3.591 6.882 -7.935 1.00 89.44 84 ILE A O 1
ATOM 648 N N . ALA A 1 85 ? -1.814 5.726 -8.678 1.00 86.00 85 ALA A N 1
ATOM 649 C CA . ALA A 1 85 ? -1.572 5.022 -7.420 1.00 86.00 85 ALA A CA 1
ATOM 650 C C . ALA A 1 85 ? -1.303 6.000 -6.264 1.00 86.00 85 ALA A C 1
ATOM 652 O O . ALA A 1 85 ? -1.856 5.847 -5.175 1.00 86.00 85 ALA A O 1
ATOM 653 N N . SER A 1 86 ? -0.512 7.048 -6.514 1.00 88.88 86 SER A N 1
ATOM 654 C CA . SER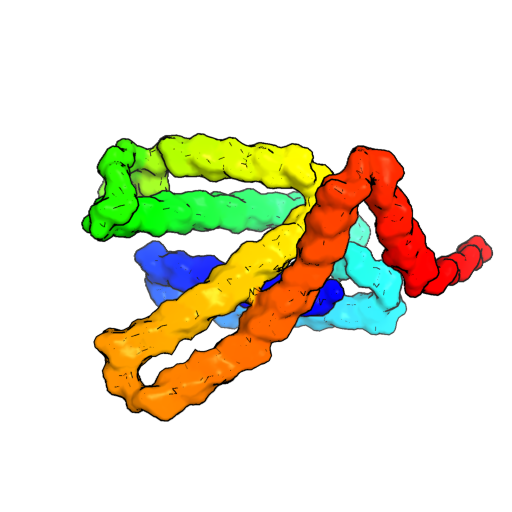 A 1 86 ? -0.227 8.087 -5.519 1.00 88.88 86 SER A CA 1
ATOM 655 C C . SER A 1 86 ? -1.493 8.838 -5.095 1.00 88.88 86 SER A C 1
ATOM 657 O O . SER A 1 86 ? -1.681 9.105 -3.909 1.00 88.88 86 SER A O 1
ATOM 659 N N . GLN A 1 87 ? -2.394 9.136 -6.038 1.00 88.12 87 GLN A N 1
ATOM 660 C CA . GLN A 1 87 ? -3.682 9.768 -5.730 1.00 88.12 87 GLN A CA 1
ATOM 661 C C . GLN A 1 87 ? -4.573 8.870 -4.866 1.00 88.12 87 GLN A C 1
ATOM 663 O O . GLN A 1 87 ? -5.120 9.348 -3.873 1.00 88.12 87 GLN A O 1
ATOM 668 N N . ALA A 1 88 ? -4.662 7.574 -5.183 1.00 83.69 88 ALA A N 1
ATOM 669 C CA . ALA A 1 8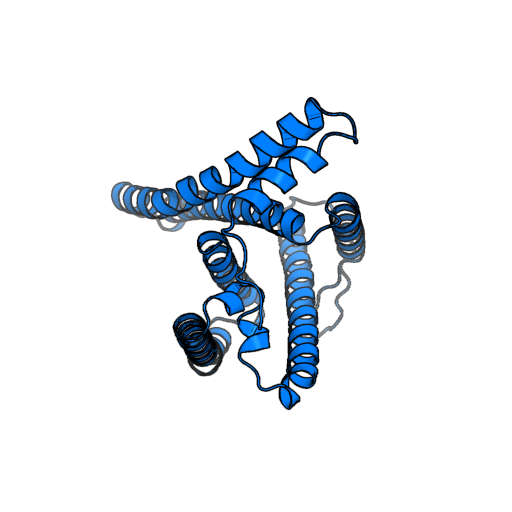8 ? -5.435 6.618 -4.388 1.00 83.69 88 ALA A CA 1
ATOM 670 C C . ALA A 1 88 ? -4.961 6.577 -2.923 1.00 83.69 88 ALA A C 1
ATOM 672 O O . ALA A 1 88 ? -5.773 6.667 -2.002 1.00 83.69 88 ALA A O 1
ATOM 673 N N . VAL A 1 89 ? -3.642 6.553 -2.693 1.00 85.94 89 VAL A N 1
ATOM 674 C CA . VAL A 1 89 ? -3.067 6.576 -1.337 1.00 85.94 89 VAL A CA 1
ATOM 675 C C . VAL A 1 89 ? -3.415 7.870 -0.595 1.00 85.94 89 VAL A C 1
ATOM 677 O O . VAL A 1 89 ? -3.842 7.811 0.558 1.00 85.94 89 VAL A O 1
ATOM 680 N N . ILE A 1 90 ? -3.291 9.037 -1.238 1.00 88.00 90 ILE A N 1
ATOM 681 C CA . ILE A 1 90 ? -3.631 10.333 -0.621 1.00 88.00 90 ILE A CA 1
ATOM 682 C C . ILE A 1 90 ? -5.112 10.364 -0.203 1.00 88.00 90 ILE A C 1
ATOM 684 O O . ILE A 1 90 ? -5.432 10.723 0.935 1.00 88.00 90 ILE A O 1
ATOM 688 N N . SER A 1 91 ? -6.016 9.925 -1.081 1.00 85.12 91 SER A N 1
ATOM 689 C CA . SER A 1 91 ? -7.448 9.808 -0.779 1.00 85.12 91 SER A CA 1
ATOM 690 C C . SER A 1 91 ? -7.736 8.815 0.354 1.00 85.12 91 SER A C 1
ATOM 692 O O . SER A 1 91 ? -8.580 9.085 1.219 1.00 85.12 91 SER A O 1
ATOM 694 N N . GLY A 1 92 ? -7.003 7.700 0.409 1.00 83.44 92 GLY A N 1
ATOM 695 C CA . GLY A 1 92 ? -7.066 6.733 1.503 1.00 83.44 92 GLY A CA 1
ATOM 696 C C . GLY A 1 92 ? -6.705 7.360 2.853 1.00 83.44 92 GLY A C 1
ATOM 697 O O . GLY A 1 92 ? -7.445 7.209 3.830 1.00 83.44 92 GLY A O 1
ATOM 698 N N . VAL A 1 93 ? -5.633 8.157 2.910 1.00 88.19 93 VAL A N 1
ATOM 699 C CA . VAL A 1 93 ? -5.216 8.858 4.138 1.00 88.19 93 VAL A CA 1
ATOM 700 C C . VAL A 1 93 ? -6.267 9.878 4.588 1.00 88.19 93 VAL A C 1
ATOM 702 O O . VAL A 1 93 ? -6.562 9.960 5.785 1.00 88.19 93 VAL A O 1
ATOM 705 N N . PHE A 1 94 ? -6.888 10.629 3.673 1.00 87.75 94 PHE A N 1
ATOM 706 C CA . PHE A 1 94 ? -7.987 11.540 4.028 1.00 87.75 94 PHE A CA 1
ATOM 707 C C . PHE A 1 94 ? -9.182 10.792 4.632 1.00 87.75 94 PHE A C 1
ATOM 709 O O . PHE A 1 94 ? -9.754 11.237 5.634 1.00 87.75 94 PHE A O 1
ATOM 716 N N . SER A 1 95 ? -9.516 9.624 4.082 1.00 84.75 95 SER A N 1
ATOM 717 C CA . SER A 1 95 ? -10.596 8.771 4.586 1.00 84.75 95 SER A CA 1
ATOM 718 C C . SER A 1 95 ? -10.300 8.228 5.985 1.00 84.75 95 SER A C 1
ATOM 720 O O . SER A 1 95 ? -11.147 8.342 6.876 1.00 84.75 95 SER A O 1
ATOM 722 N N . LEU A 1 96 ? -9.091 7.707 6.215 1.00 86.56 96 LEU A N 1
ATOM 723 C CA . LEU A 1 96 ? -8.647 7.231 7.531 1.00 86.56 96 LEU A CA 1
ATOM 724 C C . LEU A 1 96 ? -8.602 8.366 8.559 1.00 86.56 96 LEU A C 1
ATOM 726 O O . LEU A 1 96 ? -9.058 8.205 9.690 1.00 86.56 96 LEU A O 1
ATOM 730 N N . THR A 1 97 ? -8.141 9.548 8.151 1.00 89.19 97 THR A N 1
ATOM 731 C CA . THR A 1 97 ? -8.100 10.730 9.017 1.00 89.19 97 THR A CA 1
ATOM 732 C C . THR A 1 97 ? -9.502 11.143 9.459 1.00 89.19 97 THR A C 1
ATOM 734 O O . THR A 1 97 ? -9.731 11.397 10.642 1.00 89.19 97 THR A O 1
ATOM 737 N N . ARG A 1 98 ? -10.479 11.173 8.543 1.00 85.06 98 ARG A N 1
ATOM 738 C CA . ARG A 1 98 ? -11.877 11.469 8.894 1.00 85.06 98 ARG A CA 1
ATOM 739 C C . ARG A 1 98 ? -12.439 10.452 9.883 1.00 85.06 98 ARG A C 1
ATOM 741 O O . ARG A 1 98 ? -13.161 10.845 10.799 1.00 85.06 98 ARG A O 1
ATOM 748 N N . GLN A 1 99 ? -12.128 9.167 9.707 1.00 87.06 99 GLN A N 1
ATOM 749 C CA . GLN A 1 99 ? -12.538 8.121 10.647 1.00 87.06 99 GLN A CA 1
ATOM 750 C C . GLN A 1 99 ? -11.912 8.348 12.030 1.00 87.06 99 GLN A C 1
ATOM 752 O O . GLN A 1 99 ? -12.626 8.309 13.028 1.00 87.06 99 GLN A O 1
ATOM 757 N N . ALA A 1 100 ? -10.624 8.690 12.096 1.00 88.44 100 ALA A N 1
ATOM 758 C CA . ALA A 1 100 ? -9.932 8.991 13.349 1.00 88.44 100 ALA A CA 1
ATOM 759 C C . ALA A 1 100 ? -10.508 10.222 14.076 1.00 88.44 100 ALA A C 1
ATOM 761 O O . ALA A 1 100 ? -10.704 10.173 15.289 1.00 88.44 100 ALA A O 1
ATOM 762 N N . VAL A 1 101 ? -10.852 11.294 13.350 1.00 88.06 101 VAL A N 1
ATOM 763 C CA . VAL A 1 101 ? -11.535 12.474 13.921 1.00 88.06 101 VAL A CA 1
ATOM 764 C C . VAL A 1 101 ? -12.911 12.094 14.479 1.00 88.06 101 VAL A C 1
ATOM 766 O O . VAL A 1 101 ? -13.260 12.505 15.581 1.00 88.06 101 VAL A O 1
ATOM 769 N N . ARG A 1 102 ? -13.687 11.264 13.764 1.00 86.44 102 ARG A N 1
ATOM 770 C CA . ARG A 1 102 ? -15.002 10.784 14.237 1.00 86.44 102 ARG A CA 1
ATOM 771 C C . ARG A 1 102 ? -14.914 9.905 15.484 1.00 86.44 102 ARG A C 1
ATOM 773 O O . ARG A 1 102 ? -15.834 9.925 16.291 1.00 86.44 102 ARG A O 1
ATOM 780 N N . LEU A 1 103 ? -13.826 9.152 15.633 1.00 89.38 103 LEU A N 1
ATOM 781 C CA . LEU A 1 103 ? -13.547 8.329 16.813 1.00 89.38 103 LEU A CA 1
ATOM 782 C C . LEU A 1 103 ? -12.946 9.132 17.981 1.00 89.38 103 LEU A C 1
ATOM 784 O O . LEU A 1 103 ? -12.707 8.564 19.042 1.00 89.38 103 LEU A O 1
ATOM 788 N N . GLY A 1 104 ? -12.703 10.436 17.805 1.00 89.38 104 GLY A N 1
ATOM 789 C CA . GLY A 1 104 ? -12.124 11.305 18.832 1.00 89.38 104 GLY A CA 1
ATOM 790 C C . GLY A 1 104 ? -10.609 11.162 19.011 1.00 89.38 104 GLY A C 1
ATOM 791 O O . GLY A 1 104 ? -10.064 11.715 19.961 1.00 89.38 104 GLY A O 1
ATOM 792 N N . TYR A 1 105 ? -9.911 10.451 18.116 1.00 89.19 105 TYR A N 1
ATOM 793 C CA . TYR A 1 105 ? -8.452 10.282 18.182 1.00 89.19 105 TYR A CA 1
ATOM 794 C C . TYR A 1 105 ? -7.667 11.508 17.701 1.00 89.19 105 TYR A C 1
ATOM 796 O O . TYR A 1 105 ? -6.505 11.670 18.064 1.00 89.19 105 TYR A O 1
ATOM 804 N N . LEU A 1 106 ? -8.276 12.361 16.875 1.00 89.25 106 LEU A N 1
ATOM 805 C CA . LEU A 1 106 ? -7.656 13.574 16.341 1.00 89.25 106 LEU A CA 1
ATOM 806 C C . LEU A 1 106 ? -8.539 14.792 16.609 1.00 89.25 106 LEU A C 1
ATOM 808 O O . LEU A 1 106 ? -9.767 14.693 16.602 1.00 89.25 106 LEU A O 1
ATOM 812 N N . SER A 1 107 ? -7.897 15.948 16.800 1.00 86.31 107 SER A N 1
ATOM 813 C CA . SER A 1 107 ? -8.588 17.237 16.914 1.00 86.31 107 SER A CA 1
ATOM 814 C C . SER A 1 107 ? -9.438 17.509 15.661 1.00 86.31 107 SER A C 1
ATOM 816 O O . SER A 1 107 ? -9.026 17.121 14.560 1.00 86.31 107 SER A O 1
ATOM 818 N N . PRO A 1 108 ? -10.605 18.174 15.784 1.00 80.62 108 PRO A N 1
ATOM 819 C CA . PRO A 1 108 ? -11.413 18.551 14.633 1.00 80.62 108 PRO A CA 1
ATOM 820 C C . PRO A 1 108 ? -10.591 19.332 13.603 1.00 80.62 108 PRO A C 1
ATOM 822 O O . PRO A 1 108 ? -10.012 20.376 13.894 1.00 80.62 108 PRO A O 1
ATOM 825 N N . MET A 1 109 ? -10.550 18.820 12.376 1.00 83.25 109 MET A N 1
ATOM 826 C CA . MET A 1 109 ? -9.857 19.446 11.251 1.00 83.25 109 MET A CA 1
ATOM 827 C C . MET A 1 109 ? -10.859 19.983 10.234 1.00 83.25 109 MET A C 1
ATOM 829 O O . MET A 1 109 ? -11.977 19.480 10.113 1.00 83.25 109 MET A O 1
ATOM 833 N N . ARG A 1 110 ? -10.444 20.992 9.458 1.00 79.00 110 ARG A N 1
ATOM 834 C CA . ARG A 1 110 ? -11.238 21.505 8.337 1.00 79.00 110 ARG A CA 1
ATOM 835 C C . ARG A 1 110 ? -11.312 20.444 7.239 1.00 79.00 110 ARG A C 1
ATOM 837 O O . ARG A 1 110 ? -10.319 20.183 6.564 1.00 79.00 110 ARG A O 1
ATOM 844 N N . ILE A 1 111 ? -12.495 19.864 7.065 1.00 78.25 111 ILE A N 1
ATOM 845 C CA . ILE A 1 111 ? -12.798 18.899 6.008 1.00 78.25 111 ILE A CA 1
ATOM 846 C C . ILE A 1 111 ? -13.550 19.634 4.899 1.00 78.25 111 ILE A C 1
ATOM 848 O O . ILE A 1 111 ? -14.628 20.178 5.138 1.00 78.25 111 ILE A O 1
ATOM 852 N N . ILE A 1 112 ? -12.979 19.662 3.698 1.00 77.06 112 ILE A N 1
ATOM 853 C CA . ILE A 1 112 ? -13.614 20.227 2.508 1.00 77.06 112 ILE A CA 1
ATOM 854 C C . ILE A 1 112 ? -14.180 19.058 1.705 1.00 77.06 112 ILE A C 1
ATOM 856 O O . ILE A 1 112 ? -13.448 18.135 1.351 1.00 77.06 112 ILE A O 1
ATOM 860 N N . HIS A 1 113 ? -15.485 19.078 1.450 1.00 69.06 113 HIS A N 1
ATOM 861 C CA . HIS A 1 113 ? -16.118 18.108 0.562 1.00 69.06 113 HIS A CA 1
ATOM 862 C C . HIS A 1 113 ? -15.989 18.645 -0.862 1.00 69.06 113 HIS A C 1
ATOM 864 O O . HIS A 1 113 ? -16.444 19.751 -1.146 1.00 69.06 113 HIS A O 1
ATOM 870 N N . THR A 1 114 ? -15.311 17.900 -1.732 1.00 62.41 114 THR A N 1
ATOM 871 C CA . THR A 1 114 ? -15.070 18.320 -3.122 1.00 62.41 114 THR A CA 1
ATOM 872 C C . THR A 1 114 ? -16.279 18.038 -4.021 1.00 62.41 114 THR A C 1
ATOM 874 O O . THR A 1 114 ? -16.420 18.669 -5.062 1.00 62.41 114 THR A O 1
ATOM 877 N N . SER A 1 115 ? -17.191 17.156 -3.597 1.00 53.84 115 SER A N 1
ATOM 878 C CA . SER A 1 115 ? -18.470 16.892 -4.263 1.00 53.84 115 SER A CA 1
ATOM 879 C C . SER A 1 115 ? -19.584 16.734 -3.227 1.00 53.84 115 SER A C 1
ATOM 881 O O . SER A 1 115 ? -19.387 16.082 -2.201 1.00 53.84 115 SER A O 1
ATOM 883 N N . GLU A 1 116 ? -20.755 17.321 -3.489 1.00 47.53 116 GLU A N 1
ATOM 884 C CA . GLU A 1 116 ? -21.939 17.178 -2.626 1.00 47.53 116 GLU A CA 1
ATOM 885 C C . GLU A 1 116 ? -22.649 15.826 -2.800 1.00 47.53 116 GLU A C 1
ATOM 887 O O . GLU A 1 116 ? -23.401 15.409 -1.921 1.00 47.53 116 GLU A O 1
ATOM 892 N N . MET A 1 117 ? -22.392 15.115 -3.905 1.00 45.12 117 MET A N 1
ATOM 893 C CA . MET A 1 117 ? -23.059 13.847 -4.232 1.00 45.12 117 MET A CA 1
ATOM 894 C C . MET A 1 117 ? -22.256 12.605 -3.819 1.00 45.12 117 MET A C 1
ATOM 896 O O . MET A 1 117 ? -22.849 11.558 -3.580 1.00 45.12 117 MET A O 1
ATOM 900 N N . GLU A 1 118 ? -20.932 12.711 -3.663 1.00 50.59 118 GLU A N 1
ATOM 901 C CA . GLU A 1 118 ? -20.058 11.568 -3.366 1.00 50.59 118 GLU A CA 1
ATOM 902 C C . GLU A 1 118 ? -19.354 11.722 -2.014 1.00 50.59 118 GLU A C 1
ATOM 904 O O . GLU A 1 118 ? -18.387 12.469 -1.856 1.00 50.59 118 GLU A O 1
ATOM 909 N N . SER A 1 119 ? -19.800 10.943 -1.024 1.00 47.34 119 SER A N 1
ATOM 910 C CA . SER A 1 119 ? -19.292 10.982 0.359 1.00 47.34 119 SER A CA 1
ATOM 911 C C . SER A 1 119 ? -17.801 10.632 0.525 1.00 47.34 119 SER A C 1
ATOM 913 O O . SER A 1 119 ? -17.278 10.780 1.636 1.00 47.34 119 SER A O 1
ATOM 915 N N . GLY A 1 120 ? -17.127 10.159 -0.533 1.00 54.19 120 GLY A N 1
ATOM 916 C CA . GLY A 1 120 ? -15.708 9.783 -0.533 1.00 54.19 120 GLY A CA 1
ATOM 917 C C . GLY A 1 120 ? -14.742 10.805 -1.144 1.00 54.19 120 GLY A C 1
ATOM 918 O O . GLY A 1 120 ? -13.534 10.627 -1.016 1.00 54.19 120 GLY A O 1
ATOM 919 N N . GLN A 1 121 ? -15.221 11.908 -1.731 1.00 63.12 121 GLN A N 1
ATOM 920 C CA . GLN A 1 121 ? -14.340 12.972 -2.234 1.00 63.12 121 GLN A CA 1
ATOM 921 C C . GLN A 1 121 ? -14.064 14.018 -1.149 1.00 63.12 121 GLN A C 1
ATOM 923 O O . GLN A 1 121 ? -14.726 15.053 -1.041 1.00 63.12 121 GLN A O 1
ATOM 928 N N . ILE A 1 122 ? -13.088 13.696 -0.304 1.00 74.88 122 ILE A N 1
ATOM 929 C CA . ILE A 1 122 ? -12.767 14.417 0.927 1.00 74.88 122 ILE A CA 1
ATOM 930 C C . ILE A 1 122 ? -11.379 15.021 0.787 1.00 74.88 122 ILE A C 1
ATOM 932 O O . ILE A 1 122 ? -10.417 14.290 0.580 1.00 74.88 122 ILE A O 1
ATOM 936 N N . TYR A 1 123 ? -11.259 16.333 0.954 1.00 83.44 123 TYR A N 1
ATOM 937 C CA . TYR A 1 123 ? -9.979 17.026 0.974 1.00 83.44 123 TYR A CA 1
ATOM 938 C C . TYR A 1 123 ? -9.701 17.591 2.369 1.00 83.44 123 TYR A C 1
ATOM 940 O O . TYR A 1 123 ? -10.516 18.322 2.940 1.00 83.44 123 TYR A O 1
ATOM 948 N N . ILE A 1 124 ? -8.537 17.249 2.929 1.00 88.25 124 ILE A N 1
ATOM 949 C CA . ILE A 1 124 ? -8.086 17.736 4.238 1.00 88.25 124 ILE A CA 1
ATOM 950 C C . ILE A 1 124 ? -6.753 18.481 4.042 1.00 88.25 124 ILE A C 1
ATOM 952 O O . ILE A 1 124 ? -5.700 17.840 3.987 1.00 88.25 124 ILE A O 1
ATOM 956 N N . PRO A 1 125 ? -6.765 19.829 3.954 1.00 87.94 125 PRO A N 1
ATOM 957 C CA . PRO A 1 125 ? -5.578 20.617 3.610 1.00 87.94 125 PRO A CA 1
ATOM 958 C C . PRO A 1 125 ? -4.382 20.375 4.539 1.00 87.94 125 PRO A C 1
ATOM 960 O O . PRO A 1 125 ? -3.249 20.286 4.076 1.00 87.94 125 PRO A O 1
ATOM 963 N N . ALA A 1 126 ? -4.633 20.240 5.846 1.00 89.75 126 ALA A N 1
ATOM 964 C CA . ALA A 1 126 ? -3.584 20.010 6.839 1.00 89.75 126 ALA A CA 1
ATOM 965 C C . ALA A 1 126 ? -2.827 18.698 6.577 1.00 89.75 126 ALA A C 1
ATOM 967 O O . ALA A 1 126 ? -1.600 18.678 6.579 1.00 89.75 126 ALA A O 1
ATOM 968 N N . ILE A 1 127 ? -3.556 17.621 6.274 1.00 92.19 127 ILE A N 1
ATOM 969 C CA . ILE A 1 127 ? -2.965 16.317 5.961 1.00 92.19 127 ILE A CA 1
ATOM 970 C C . ILE A 1 127 ? -2.193 16.371 4.647 1.00 92.19 127 ILE A C 1
ATOM 972 O O . ILE A 1 127 ? -1.111 15.805 4.564 1.00 92.19 127 ILE A O 1
ATOM 976 N N . ASN A 1 128 ? -2.697 17.091 3.641 1.00 92.50 128 ASN A N 1
ATOM 977 C CA . ASN A 1 128 ? -1.991 17.249 2.371 1.00 92.50 128 ASN A CA 1
ATOM 978 C C . ASN A 1 128 ? -0.612 17.906 2.554 1.00 92.50 128 ASN A C 1
ATOM 980 O O . ASN A 1 128 ? 0.376 17.437 1.998 1.00 92.50 128 ASN A O 1
ATOM 984 N N . TRP A 1 129 ? -0.532 18.961 3.370 1.00 93.38 129 TRP A N 1
ATOM 985 C CA . TRP A 1 129 ? 0.739 19.614 3.692 1.00 93.38 129 TRP A CA 1
ATOM 986 C C . TRP A 1 129 ? 1.675 18.721 4.507 1.00 93.38 129 TRP A C 1
ATOM 988 O O . TRP A 1 129 ? 2.868 18.675 4.217 1.00 93.38 129 TRP A O 1
ATOM 998 N N . ILE A 1 130 ? 1.146 17.980 5.485 1.00 93.75 130 ILE A N 1
ATOM 999 C CA . ILE A 1 130 ? 1.936 17.018 6.266 1.00 93.75 130 ILE A CA 1
ATOM 1000 C C . ILE A 1 130 ? 2.515 15.932 5.352 1.00 93.75 130 ILE A C 1
ATOM 1002 O O . ILE A 1 130 ? 3.708 15.650 5.432 1.00 93.75 130 ILE A O 1
ATOM 1006 N N . LEU A 1 131 ? 1.702 15.364 4.454 1.00 92.19 131 LEU A N 1
ATOM 1007 C CA . LEU A 1 131 ? 2.150 14.371 3.476 1.00 92.19 131 LEU A CA 1
ATOM 1008 C C . LEU A 1 131 ? 3.225 14.945 2.550 1.00 92.19 131 LEU A C 1
ATOM 1010 O O . LEU A 1 131 ? 4.248 14.300 2.347 1.00 92.19 131 LEU A O 1
ATOM 1014 N N . TYR A 1 132 ? 3.036 16.165 2.040 1.00 93.12 132 TYR A N 1
ATOM 1015 C CA . TYR A 1 132 ? 4.028 16.835 1.199 1.00 93.12 132 TYR A CA 1
ATOM 1016 C C . TYR A 1 132 ? 5.375 16.991 1.917 1.00 93.12 132 TYR A C 1
ATOM 1018 O O . TYR A 1 132 ? 6.406 16.576 1.391 1.00 93.12 132 TYR A O 1
ATOM 1026 N N . ILE A 1 133 ? 5.371 17.529 3.140 1.00 94.31 133 ILE A N 1
ATOM 1027 C CA . ILE A 1 133 ? 6.591 17.718 3.936 1.00 94.31 133 ILE A CA 1
ATOM 1028 C C . ILE A 1 133 ? 7.260 16.370 4.228 1.00 94.31 133 ILE A C 1
ATOM 1030 O O . ILE A 1 133 ? 8.471 16.244 4.062 1.00 94.31 133 ILE A O 1
ATOM 1034 N N . ALA A 1 134 ? 6.487 15.352 4.616 1.00 90.00 134 ALA A N 1
ATOM 1035 C CA . ALA A 1 134 ? 7.011 14.016 4.888 1.00 90.00 134 ALA A CA 1
ATOM 1036 C C . ALA A 1 134 ? 7.688 13.401 3.652 1.00 90.00 134 ALA A C 1
ATOM 1038 O O . ALA A 1 134 ? 8.793 12.872 3.759 1.00 90.00 134 ALA A O 1
ATOM 1039 N N . VAL A 1 135 ? 7.069 13.520 2.472 1.00 90.12 135 VAL A N 1
ATOM 1040 C CA . VAL A 1 135 ? 7.646 13.040 1.208 1.00 90.12 135 VAL A CA 1
ATOM 1041 C C . VAL A 1 135 ? 8.940 13.784 0.875 1.00 90.12 135 VAL A C 1
ATOM 1043 O O . VAL A 1 135 ? 9.931 13.140 0.540 1.00 90.12 135 VAL A O 1
ATOM 1046 N N . VAL A 1 136 ? 8.974 15.113 1.018 1.00 90.50 136 VAL A N 1
ATOM 1047 C CA . VAL A 1 136 ? 10.192 15.911 0.784 1.00 90.50 136 VAL A CA 1
ATOM 1048 C C . VAL A 1 136 ? 11.323 15.482 1.721 1.00 90.50 136 VAL A C 1
ATOM 1050 O O . VAL A 1 136 ? 12.439 15.259 1.256 1.00 90.50 136 VAL A O 1
ATOM 1053 N N . ILE A 1 137 ? 11.043 15.302 3.017 1.00 87.50 137 ILE A N 1
ATOM 1054 C CA . ILE A 1 137 ? 12.033 14.829 3.998 1.00 87.50 137 ILE A CA 1
ATOM 1055 C C . ILE A 1 137 ? 12.593 13.465 3.586 1.00 87.50 137 ILE A C 1
ATOM 1057 O O . ILE A 1 137 ? 13.806 13.267 3.617 1.00 87.50 137 ILE A O 1
ATOM 1061 N N . VAL A 1 138 ? 11.730 12.531 3.181 1.00 84.69 138 VAL A N 1
ATOM 1062 C CA . VAL A 1 138 ? 12.148 11.190 2.751 1.00 84.69 138 VAL A CA 1
ATOM 1063 C C . VAL A 1 138 ? 13.015 11.254 1.491 1.00 84.69 138 VAL A C 1
ATOM 1065 O O . VAL A 1 138 ? 14.057 10.606 1.448 1.00 84.69 138 VAL A O 1
ATOM 1068 N N . ILE A 1 139 ? 12.646 12.057 0.491 1.00 85.12 139 ILE A N 1
ATOM 1069 C CA . ILE A 1 139 ? 13.435 12.199 -0.743 1.00 85.12 139 ILE A CA 1
ATOM 1070 C C . ILE A 1 139 ? 14.831 12.755 -0.435 1.00 85.12 139 ILE A C 1
ATOM 1072 O O . ILE A 1 139 ? 15.824 12.181 -0.878 1.00 85.12 139 ILE A O 1
ATOM 1076 N N . VAL A 1 140 ? 14.908 13.825 0.362 1.00 83.50 140 VAL A N 1
ATOM 1077 C CA . VAL A 1 140 ? 16.181 14.470 0.726 1.00 83.50 140 VAL A CA 1
ATOM 1078 C C . VAL A 1 140 ? 17.047 13.569 1.611 1.00 83.50 140 VAL A C 1
ATOM 1080 O O . VAL A 1 140 ? 18.262 13.597 1.496 1.00 83.50 140 VAL A O 1
ATOM 1083 N N . SER A 1 141 ? 16.448 12.750 2.480 1.00 77.62 141 SER A N 1
ATOM 1084 C CA . SER A 1 141 ? 17.212 11.905 3.411 1.00 77.62 141 SER A CA 1
ATOM 1085 C C . SER A 1 141 ? 17.798 10.650 2.763 1.00 77.62 141 SER A C 1
ATOM 1087 O O . SER A 1 141 ? 18.794 10.124 3.256 1.00 77.62 141 SER A O 1
ATOM 1089 N N . PHE A 1 142 ? 17.152 10.107 1.725 1.00 70.94 142 PHE A N 1
ATOM 1090 C CA . PHE A 1 142 ? 17.514 8.795 1.180 1.00 70.94 142 PHE A CA 1
ATOM 1091 C C . PHE A 1 142 ? 18.323 8.851 -0.117 1.00 70.94 142 PHE A C 1
ATOM 1093 O O . PHE A 1 142 ? 19.062 7.891 -0.328 1.00 70.94 142 PHE A O 1
ATOM 1100 N N . GLU A 1 143 ? 18.217 9.935 -0.908 1.00 69.12 143 GLU A N 1
ATOM 1101 C CA . GLU A 1 143 ? 18.927 10.287 -2.166 1.00 69.12 143 GLU A CA 1
ATOM 1102 C C . GLU A 1 143 ? 18.944 9.213 -3.283 1.00 69.12 143 GLU A C 1
ATOM 1104 O O . GLU A 1 143 ? 18.615 9.501 -4.433 1.00 69.12 143 GLU A O 1
ATOM 1109 N N . HIS A 1 144 ? 19.260 7.959 -2.956 1.00 66.88 144 HIS A N 1
ATOM 1110 C CA . HIS A 1 144 ? 19.261 6.782 -3.818 1.00 66.88 144 HIS A CA 1
ATOM 1111 C C . HIS A 1 144 ? 18.015 5.894 -3.633 1.00 66.88 144 HIS A C 1
ATOM 1113 O O . HIS A 1 144 ? 17.565 5.597 -2.522 1.00 66.88 144 HIS A O 1
ATOM 1119 N N . SER A 1 145 ? 17.494 5.374 -4.750 1.00 67.25 145 SER A N 1
ATOM 1120 C CA . SER A 1 145 ? 16.303 4.508 -4.804 1.00 67.25 145 SER A CA 1
ATOM 1121 C C . SER A 1 145 ? 16.465 3.178 -4.056 1.00 67.25 145 SER A C 1
ATOM 1123 O O . SER A 1 145 ? 15.505 2.679 -3.465 1.00 67.25 145 SER A O 1
ATOM 1125 N N . SER A 1 146 ? 17.680 2.623 -4.018 1.00 65.94 146 SER A N 1
ATOM 1126 C CA . SER A 1 146 ? 18.013 1.413 -3.255 1.00 65.94 146 SER A CA 1
ATOM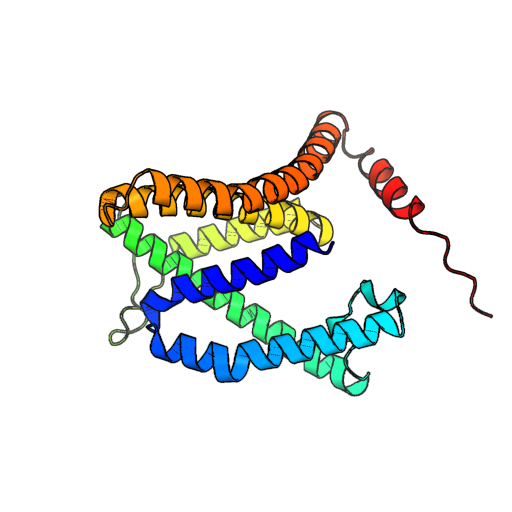 1127 C C . SER A 1 146 ? 17.821 1.612 -1.749 1.00 65.94 146 SER A C 1
ATOM 1129 O O . SER A 1 146 ? 17.278 0.742 -1.061 1.00 65.94 146 SER A O 1
ATOM 1131 N N . ASN A 1 147 ? 18.199 2.786 -1.239 1.00 67.25 147 ASN A N 1
ATOM 1132 C CA . ASN A 1 147 ? 18.093 3.122 0.173 1.00 67.25 147 ASN A CA 1
ATOM 1133 C C . ASN A 1 147 ? 16.641 3.333 0.604 1.00 67.25 147 ASN A C 1
ATOM 1135 O O . ASN A 1 147 ? 16.277 2.923 1.710 1.00 67.25 147 ASN A O 1
ATOM 1139 N N . LEU A 1 148 ? 15.818 3.917 -0.269 1.00 72.06 148 LEU A N 1
ATOM 1140 C CA . LEU A 1 148 ? 14.382 4.082 -0.051 1.00 72.06 148 LEU A CA 1
ATOM 1141 C C . LEU A 1 148 ? 13.654 2.730 -0.006 1.00 72.06 148 LEU A C 1
ATOM 1143 O O . LEU A 1 148 ? 12.798 2.516 0.852 1.00 72.06 148 LEU A O 1
ATOM 1147 N N . ALA A 1 149 ? 14.029 1.794 -0.884 1.00 69.19 149 ALA A N 1
ATOM 1148 C CA . ALA A 1 149 ? 13.412 0.470 -0.953 1.00 69.19 149 ALA A CA 1
ATOM 1149 C C . ALA A 1 149 ? 13.579 -0.332 0.351 1.00 69.19 149 ALA A C 1
ATOM 1151 O O . ALA A 1 149 ? 12.645 -1.005 0.787 1.00 69.19 149 ALA A O 1
ATOM 1152 N N . ALA A 1 150 ? 14.742 -0.233 1.005 1.00 68.25 150 ALA A N 1
ATOM 1153 C CA . ALA A 1 150 ? 14.988 -0.901 2.284 1.00 68.25 150 ALA A CA 1
ATOM 1154 C C . ALA A 1 150 ? 14.127 -0.323 3.424 1.00 68.25 150 ALA A C 1
ATOM 1156 O O . ALA A 1 150 ? 13.502 -1.079 4.165 1.00 68.25 150 ALA A O 1
ATOM 1157 N N . ALA A 1 151 ? 14.047 1.008 3.542 1.00 73.44 151 ALA A N 1
ATOM 1158 C CA . ALA A 1 151 ? 13.226 1.664 4.563 1.00 73.44 151 ALA A CA 1
ATOM 1159 C C . ALA A 1 151 ? 11.727 1.389 4.366 1.00 73.44 151 ALA A C 1
ATOM 1161 O O . ALA A 1 151 ? 11.017 1.092 5.328 1.00 73.44 151 ALA A O 1
ATOM 1162 N N . TYR A 1 152 ? 11.263 1.414 3.115 1.00 76.50 152 TYR A N 1
ATOM 1163 C CA . TYR A 1 152 ? 9.899 1.032 2.764 1.00 76.50 152 TYR A CA 1
ATOM 1164 C C . TYR A 1 152 ? 9.593 -0.418 3.166 1.00 76.50 152 TYR A C 1
ATOM 1166 O O . TYR A 1 152 ? 8.567 -0.674 3.792 1.00 76.50 152 TYR A O 1
ATOM 1174 N N . GLY A 1 153 ? 10.503 -1.360 2.886 1.00 74.81 153 GLY A N 1
ATOM 1175 C CA . GLY A 1 153 ? 10.337 -2.768 3.259 1.00 74.81 153 GLY A CA 1
ATOM 1176 C C . GLY A 1 153 ? 10.112 -2.979 4.760 1.00 74.81 153 GLY A C 1
ATOM 1177 O O . GLY A 1 153 ? 9.287 -3.805 5.147 1.00 74.81 153 GLY A O 1
ATOM 1178 N N . ILE A 1 154 ? 10.774 -2.196 5.614 1.00 75.06 154 ILE A N 1
ATOM 1179 C CA . ILE A 1 154 ? 10.592 -2.249 7.075 1.00 75.06 154 ILE A CA 1
ATOM 1180 C C . ILE A 1 154 ? 9.248 -1.667 7.489 1.00 75.06 154 ILE A C 1
ATOM 1182 O O . ILE A 1 154 ? 8.542 -2.283 8.284 1.00 75.06 154 ILE A O 1
ATOM 1186 N N . ALA A 1 155 ? 8.887 -0.497 6.956 1.00 80.69 155 ALA A N 1
ATOM 1187 C CA . ALA A 1 155 ? 7.606 0.131 7.262 1.00 80.69 155 ALA A CA 1
ATOM 1188 C C . ALA A 1 155 ? 6.449 -0.823 6.939 1.00 80.69 155 ALA A C 1
ATOM 1190 O O . ALA A 1 155 ? 5.572 -1.042 7.770 1.00 80.69 155 ALA A O 1
ATOM 1191 N N . VAL A 1 156 ? 6.516 -1.462 5.773 1.00 80.00 156 VAL A N 1
ATOM 1192 C CA . VAL A 1 156 ? 5.509 -2.409 5.302 1.00 80.00 156 VAL A CA 1
ATOM 1193 C C . VAL A 1 156 ? 5.462 -3.693 6.125 1.00 80.00 156 VAL A C 1
ATOM 1195 O O . VAL A 1 156 ? 4.393 -4.121 6.557 1.00 80.00 156 VAL A O 1
ATOM 1198 N N . THR A 1 157 ? 6.605 -4.339 6.348 1.00 80.06 157 THR A N 1
ATOM 1199 C CA . THR A 1 157 ? 6.628 -5.578 7.143 1.00 80.06 157 THR A CA 1
ATOM 1200 C C . THR A 1 157 ? 6.206 -5.309 8.587 1.00 80.06 157 THR A C 1
ATOM 1202 O O . THR A 1 157 ? 5.495 -6.114 9.182 1.00 80.06 157 THR A O 1
ATOM 1205 N N . GLY A 1 158 ? 6.531 -4.131 9.127 1.00 83.81 158 GLY A N 1
ATOM 1206 C CA . GLY A 1 158 ? 6.019 -3.661 10.412 1.00 83.81 158 GLY A CA 1
ATOM 1207 C C . GLY A 1 158 ? 4.499 -3.486 10.414 1.00 83.81 158 GLY A C 1
ATOM 1208 O O . GLY A 1 158 ? 3.836 -3.931 11.354 1.00 83.81 158 GLY A O 1
ATOM 1209 N N . THR A 1 159 ? 3.919 -2.900 9.360 1.00 84.88 159 THR A N 1
ATOM 1210 C CA . THR A 1 159 ? 2.457 -2.808 9.240 1.00 84.88 159 THR A CA 1
ATOM 1211 C C . THR A 1 159 ? 1.799 -4.179 9.121 1.00 84.88 159 THR A C 1
ATOM 1213 O O . THR A 1 159 ? 0.766 -4.368 9.750 1.00 84.88 159 THR A O 1
ATOM 1216 N N . MET A 1 160 ? 2.414 -5.148 8.434 1.00 84.88 160 MET A N 1
ATOM 1217 C CA . MET A 1 160 ? 1.905 -6.526 8.340 1.00 84.88 160 MET A CA 1
ATOM 1218 C C . MET A 1 160 ? 1.881 -7.228 9.705 1.00 84.88 160 MET A C 1
ATOM 1220 O O . MET A 1 160 ? 0.867 -7.794 10.102 1.00 84.88 160 MET A O 1
ATOM 1224 N N . VAL A 1 161 ? 2.950 -7.104 10.500 1.00 85.94 161 VAL A N 1
ATOM 1225 C CA . VAL A 1 161 ? 2.967 -7.634 11.877 1.00 85.94 161 VAL A CA 1
ATOM 1226 C C . VAL A 1 161 ? 1.843 -7.011 12.714 1.00 85.94 161 VAL A C 1
ATOM 1228 O O . VAL A 1 161 ? 1.130 -7.712 13.440 1.00 85.94 161 VAL A O 1
ATOM 1231 N N . LEU A 1 162 ? 1.651 -5.692 12.612 1.00 88.00 162 LEU A N 1
ATOM 1232 C CA . LEU A 1 162 ? 0.588 -4.989 13.333 1.00 88.00 162 LEU A CA 1
ATOM 1233 C C . LEU A 1 162 ? -0.807 -5.433 12.878 1.00 88.00 162 LEU A C 1
ATOM 1235 O O . LEU A 1 162 ? -1.668 -5.678 13.728 1.00 88.00 162 LEU A O 1
ATOM 1239 N N . THR A 1 163 ? -1.047 -5.570 11.572 1.00 87.06 163 THR A N 1
ATOM 1240 C CA . THR A 1 163 ? -2.336 -6.032 11.042 1.00 87.06 163 THR A CA 1
ATOM 1241 C C . THR A 1 163 ? -2.615 -7.475 11.449 1.00 87.06 163 THR A C 1
ATOM 1243 O O . THR A 1 163 ? -3.738 -7.761 11.864 1.00 87.06 163 THR A O 1
ATOM 1246 N N . SER A 1 164 ? -1.612 -8.354 11.477 1.00 88.19 164 SER A N 1
ATOM 1247 C CA . SER A 1 164 ? -1.719 -9.726 11.991 1.00 88.19 164 SER A CA 1
ATOM 1248 C C . SER A 1 164 ? -2.152 -9.768 13.462 1.00 88.19 164 SER A C 1
ATOM 1250 O O . SER A 1 164 ? -3.099 -10.481 13.820 1.00 88.19 164 SER A O 1
ATOM 1252 N N . ILE A 1 165 ? -1.549 -8.942 14.324 1.00 88.12 165 ILE A N 1
ATOM 1253 C CA . ILE A 1 165 ? -1.925 -8.832 15.747 1.00 88.12 165 ILE A CA 1
ATOM 1254 C C . ILE A 1 165 ? -3.352 -8.277 15.908 1.00 88.12 165 ILE A C 1
ATOM 1256 O O . ILE A 1 165 ? -4.152 -8.797 16.701 1.00 88.12 165 ILE A O 1
ATOM 1260 N N . LEU A 1 166 ? -3.702 -7.234 15.151 1.00 88.81 166 LEU A N 1
ATOM 1261 C CA . LEU A 1 166 ? -5.041 -6.639 15.170 1.00 88.81 166 LEU A CA 1
ATOM 1262 C C . LEU A 1 166 ? -6.101 -7.626 14.673 1.00 88.81 166 LEU A C 1
ATOM 1264 O O . LEU A 1 166 ? -7.144 -7.764 15.312 1.00 88.81 166 LEU A O 1
ATOM 1268 N N . CYS A 1 167 ? -5.819 -8.370 13.603 1.00 88.00 167 CYS A N 1
ATOM 1269 C CA . CYS A 1 167 ? -6.697 -9.403 13.063 1.00 88.00 167 CYS A CA 1
ATOM 1270 C C . CYS A 1 167 ? -7.001 -10.471 14.121 1.00 88.00 167 CYS A C 1
ATOM 1272 O O . CYS A 1 167 ? -8.164 -10.797 14.363 1.00 88.00 167 CYS A O 1
ATOM 1274 N N . CYS A 1 168 ? -5.981 -10.941 14.844 1.00 87.94 168 CYS A N 1
ATOM 1275 C CA . CYS A 1 168 ? -6.161 -11.895 15.939 1.00 87.94 168 CYS A CA 1
ATOM 1276 C C . CYS A 1 168 ? -7.016 -11.322 17.077 1.00 87.94 168 CYS A C 1
ATOM 1278 O O . CYS A 1 168 ? -7.879 -12.010 17.632 1.00 87.94 168 CYS A O 1
ATOM 1280 N N . THR A 1 169 ? -6.823 -10.043 17.399 1.00 87.81 169 THR A N 1
ATOM 1281 C CA . THR A 1 169 ? -7.614 -9.344 18.419 1.00 87.81 169 THR A CA 1
ATOM 1282 C C . THR A 1 169 ? -9.083 -9.232 18.008 1.00 87.81 169 THR A C 1
ATOM 1284 O O . THR A 1 169 ? -9.966 -9.522 18.818 1.00 87.81 169 THR A O 1
ATOM 1287 N N . VAL A 1 170 ? -9.361 -8.872 16.752 1.00 90.44 170 VAL A N 1
ATOM 1288 C CA . VAL A 1 170 ? -10.719 -8.784 16.191 1.00 90.44 170 VAL A CA 1
ATOM 1289 C C . VAL A 1 170 ? -11.375 -10.163 16.130 1.00 90.44 170 VAL A C 1
ATOM 1291 O O . VAL A 1 170 ? -12.503 -10.317 16.604 1.00 90.44 170 VAL A O 1
ATOM 1294 N N . ALA A 1 171 ? -10.666 -11.186 15.649 1.00 90.56 171 ALA A N 1
ATOM 1295 C CA . ALA A 1 171 ? -11.175 -12.554 15.586 1.00 90.56 171 ALA A CA 1
ATOM 1296 C C . ALA A 1 171 ? -11.581 -13.079 16.971 1.00 90.56 171 ALA A C 1
ATOM 1298 O O . ALA A 1 171 ? -12.592 -13.771 17.120 1.00 90.56 171 ALA A O 1
ATOM 1299 N N . ARG A 1 172 ? -10.835 -12.700 18.017 1.00 88.06 172 ARG A N 1
ATOM 1300 C CA . ARG A 1 172 ? -11.150 -13.099 19.388 1.00 88.06 172 ARG A CA 1
ATOM 1301 C C . ARG A 1 172 ? -12.259 -12.266 20.028 1.00 88.06 172 ARG A C 1
ATOM 1303 O O . ARG A 1 172 ? -13.139 -12.842 20.665 1.00 88.06 172 ARG A O 1
ATOM 1310 N N . LYS A 1 173 ? -12.191 -10.935 19.928 1.00 88.12 173 LYS A N 1
ATOM 1311 C CA . LYS A 1 173 ? -13.093 -10.024 20.653 1.00 88.12 173 LYS A CA 1
ATOM 1312 C C . LYS A 1 173 ? -14.416 -9.780 19.935 1.00 88.12 173 LYS A C 1
ATOM 1314 O O . LYS A 1 173 ? -15.430 -9.685 20.610 1.00 88.12 173 LYS A O 1
ATOM 1319 N N . ASN A 1 174 ? -14.398 -9.681 18.609 1.00 90.38 174 ASN A N 1
ATOM 1320 C CA . ASN A 1 174 ? -15.563 -9.310 17.808 1.00 90.38 174 ASN A CA 1
ATOM 1321 C C . ASN A 1 174 ? -16.215 -10.517 17.119 1.00 90.38 174 ASN A C 1
ATOM 1323 O O . ASN A 1 174 ? -17.432 -10.577 17.011 1.00 90.38 174 ASN A O 1
ATOM 1327 N N . TRP A 1 175 ? -15.421 -11.492 16.659 1.00 91.00 175 TRP A N 1
ATOM 1328 C CA . TRP A 1 175 ? -15.950 -12.706 16.012 1.00 91.00 175 TRP A CA 1
ATOM 1329 C C . TRP A 1 175 ? -16.076 -13.908 16.952 1.00 91.00 175 TRP A C 1
ATOM 1331 O O . TRP A 1 175 ? -16.611 -14.939 16.556 1.00 91.00 175 TRP A O 1
ATOM 1341 N N . HIS A 1 176 ? -15.610 -13.782 18.198 1.00 88.31 176 HIS A N 1
ATOM 1342 C CA . HIS A 1 176 ? -15.720 -14.804 19.246 1.00 88.31 176 HIS A CA 1
ATOM 1343 C C . HIS A 1 176 ? -15.158 -16.191 18.873 1.00 88.31 176 HIS A C 1
ATOM 1345 O O . HIS A 1 176 ? -15.587 -17.207 19.421 1.00 88.31 176 HIS A O 1
ATOM 1351 N N . TRP A 1 177 ? -14.161 -16.262 17.988 1.00 89.88 177 TRP A N 1
ATOM 1352 C CA . TRP A 1 177 ? -13.555 -17.535 17.582 1.00 89.88 177 TRP A CA 1
ATOM 1353 C C . TRP A 1 177 ? -12.864 -18.254 18.748 1.00 89.88 177 TRP A C 1
ATOM 1355 O O . TRP A 1 177 ? -12.380 -17.624 19.697 1.00 89.88 177 TRP A O 1
ATOM 1365 N N . ASN A 1 178 ? -12.793 -19.590 18.676 1.00 91.00 178 ASN A N 1
ATOM 1366 C CA . ASN A 1 178 ? -12.092 -20.405 19.672 1.00 91.00 178 ASN A CA 1
ATOM 1367 C C . ASN A 1 178 ? -10.616 -19.971 19.773 1.00 91.00 178 ASN A C 1
ATOM 1369 O O . ASN A 1 178 ? -9.968 -19.706 18.761 1.00 91.00 178 ASN A O 1
ATOM 1373 N N . LYS A 1 179 ? -10.073 -19.933 20.997 1.00 87.38 179 LYS A N 1
ATOM 1374 C CA . LYS A 1 179 ? -8.682 -19.550 21.286 1.00 87.38 179 LYS A CA 1
ATOM 1375 C C . LYS A 1 179 ? -7.678 -20.335 20.439 1.00 87.38 179 LYS A C 1
ATOM 1377 O O . LYS A 1 179 ? -6.702 -19.754 19.990 1.00 87.38 179 LYS A O 1
ATOM 1382 N N . ILE A 1 180 ? -7.946 -21.619 20.190 1.00 88.44 180 ILE A N 1
ATOM 1383 C CA . ILE A 1 180 ? -7.078 -22.480 19.374 1.00 88.44 180 ILE A CA 1
ATOM 1384 C C . ILE A 1 180 ? -7.066 -22.019 17.911 1.00 88.44 180 ILE A C 1
ATOM 1386 O O . ILE A 1 180 ? -5.999 -21.893 17.326 1.00 88.44 180 ILE A O 1
ATOM 1390 N N . ALA A 1 181 ? -8.228 -21.696 17.335 1.00 88.69 181 ALA A N 1
ATOM 1391 C CA . ALA A 1 181 ? -8.317 -21.209 15.958 1.00 88.69 181 ALA A CA 1
ATOM 1392 C C . ALA A 1 181 ? -7.611 -19.853 15.788 1.00 88.69 181 ALA A C 1
ATOM 1394 O O . ALA A 1 181 ? -6.873 -19.656 14.827 1.00 88.69 181 ALA A O 1
ATOM 1395 N N . VAL A 1 182 ? -7.777 -18.945 16.756 1.00 89.44 182 VAL A N 1
ATOM 1396 C CA . VAL A 1 182 ? -7.075 -17.651 16.759 1.00 89.44 182 VAL A CA 1
ATOM 1397 C C . VAL A 1 182 ? -5.567 -17.839 16.924 1.00 89.44 182 VAL A C 1
ATOM 1399 O O . VAL A 1 182 ? -4.802 -17.171 16.239 1.00 89.44 182 VAL A O 1
ATOM 1402 N N . LEU A 1 183 ? -5.125 -18.756 17.791 1.00 88.75 183 LEU A N 1
ATOM 1403 C CA . LEU A 1 183 ? -3.705 -19.050 17.983 1.00 88.75 183 LEU A CA 1
ATOM 1404 C C . LEU A 1 183 ? -3.076 -19.628 16.711 1.00 88.75 183 LEU A C 1
ATOM 1406 O O . LEU A 1 183 ? -2.013 -19.170 16.314 1.00 88.75 183 LEU A O 1
ATOM 1410 N N . LEU A 1 184 ? -3.741 -20.584 16.055 1.00 90.56 184 LEU A N 1
ATOM 1411 C CA . LEU A 1 184 ? -3.270 -21.160 14.793 1.00 90.56 184 LEU A CA 1
ATOM 1412 C C . LEU A 1 184 ? -3.156 -20.099 13.695 1.00 90.56 184 LEU A C 1
ATOM 1414 O O . LEU A 1 184 ? -2.151 -20.056 12.995 1.00 90.56 184 LEU A O 1
ATOM 1418 N N . MET A 1 185 ? -4.148 -19.214 13.583 1.00 89.25 185 MET A N 1
ATOM 1419 C CA . MET A 1 185 ? -4.111 -18.093 12.642 1.00 89.25 185 MET A CA 1
ATOM 1420 C C . MET A 1 185 ? -2.964 -17.121 12.961 1.00 89.25 185 MET A C 1
ATOM 1422 O O . MET A 1 185 ? -2.216 -16.741 12.067 1.00 89.25 185 MET A O 1
ATOM 1426 N N . CYS A 1 186 ? -2.794 -16.766 14.237 1.00 88.44 186 CYS A N 1
ATOM 1427 C CA . CYS A 1 186 ? -1.735 -15.871 14.703 1.00 88.44 186 CYS A CA 1
ATOM 1428 C C . CYS A 1 186 ? -0.346 -16.426 14.391 1.00 88.44 186 CYS A C 1
ATOM 1430 O O . CYS A 1 186 ? 0.489 -15.731 13.820 1.00 88.44 186 CYS A O 1
ATOM 1432 N N . VAL A 1 187 ? -0.117 -17.698 14.725 1.00 88.62 187 VAL A N 1
ATOM 1433 C CA . VAL A 1 187 ? 1.141 -18.388 14.428 1.00 88.62 187 VAL A CA 1
ATOM 1434 C C . VAL A 1 187 ? 1.352 -18.471 12.920 1.00 88.62 187 VAL A C 1
ATOM 1436 O O . VAL A 1 187 ? 2.451 -18.190 12.465 1.00 88.62 187 VAL A O 1
ATOM 1439 N N . GLY A 1 188 ? 0.314 -18.788 12.142 1.00 87.69 188 GLY A N 1
ATOM 1440 C CA . GLY A 1 188 ? 0.400 -18.854 10.684 1.00 87.69 188 GLY A CA 1
ATOM 1441 C C . GLY A 1 188 ? 0.841 -17.536 10.044 1.00 87.69 188 GLY A C 1
ATOM 1442 O O . GLY A 1 188 ? 1.736 -17.545 9.203 1.00 87.69 188 GLY A O 1
ATOM 1443 N N . PHE A 1 189 ? 0.265 -16.407 10.466 1.00 85.88 189 PHE A N 1
ATOM 1444 C CA . PHE A 1 189 ? 0.644 -15.095 9.938 1.00 85.88 189 PHE A CA 1
ATOM 1445 C C . PHE A 1 189 ? 2.007 -14.623 10.454 1.00 85.88 189 PHE A C 1
ATOM 1447 O O . PHE A 1 189 ? 2.879 -14.280 9.659 1.00 85.88 189 PHE A O 1
ATOM 1454 N N . LEU A 1 190 ? 2.260 -14.700 11.765 1.00 85.44 190 LEU A N 1
ATOM 1455 C CA . LEU A 1 190 ? 3.536 -14.257 12.336 1.00 85.44 190 LEU A CA 1
ATOM 1456 C C . LEU A 1 190 ? 4.725 -15.113 11.890 1.00 85.44 190 LEU A C 1
ATOM 1458 O O . LEU A 1 190 ? 5.843 -14.607 11.833 1.00 85.44 190 LEU A O 1
ATOM 1462 N N . PHE A 1 191 ? 4.509 -16.383 11.540 1.00 85.31 191 PHE A N 1
ATOM 1463 C CA . PHE A 1 191 ? 5.554 -17.232 10.968 1.00 85.31 191 PHE A CA 1
ATOM 1464 C C . PHE A 1 191 ? 6.079 -16.692 9.632 1.00 85.31 191 PHE A C 1
ATOM 1466 O O . PHE A 1 191 ? 7.237 -16.920 9.299 1.00 85.31 191 PHE A O 1
ATOM 1473 N N . ILE A 1 192 ? 5.252 -15.965 8.881 1.00 80.75 192 ILE A N 1
ATOM 1474 C CA . ILE A 1 192 ? 5.645 -15.312 7.632 1.00 80.75 192 ILE A CA 1
ATOM 1475 C C . ILE A 1 192 ? 6.194 -13.914 7.938 1.00 80.75 192 ILE A C 1
ATOM 1477 O O . ILE A 1 192 ? 7.292 -13.570 7.499 1.00 80.75 192 ILE A O 1
ATOM 1481 N N . ASP A 1 193 ? 5.473 -13.134 8.744 1.00 81.69 193 ASP A N 1
ATOM 1482 C CA . ASP A 1 193 ? 5.773 -11.717 8.954 1.00 81.69 193 ASP A CA 1
ATOM 1483 C C . ASP A 1 193 ? 7.062 -11.484 9.754 1.00 81.69 193 ASP A C 1
ATOM 1485 O O . ASP A 1 193 ? 7.832 -10.580 9.430 1.00 81.69 193 ASP A O 1
ATOM 1489 N N . VAL A 1 194 ? 7.338 -12.295 10.784 1.00 80.25 194 VAL A N 1
ATOM 1490 C CA . VAL A 1 194 ? 8.499 -12.097 11.670 1.00 80.25 194 VAL A CA 1
ATOM 1491 C C . VAL A 1 194 ? 9.827 -12.324 10.938 1.00 80.25 194 VAL A C 1
ATOM 1493 O O . VAL A 1 194 ? 10.684 -11.445 11.043 1.00 80.25 194 VAL A O 1
ATOM 1496 N N . PRO A 1 195 ? 10.024 -13.410 10.158 1.00 81.81 195 PRO A N 1
ATOM 1497 C CA . PRO A 1 195 ? 11.232 -13.570 9.345 1.00 81.81 195 PRO A CA 1
ATOM 1498 C C . PRO A 1 195 ? 11.411 -12.469 8.294 1.00 81.81 195 PRO A C 1
ATOM 1500 O O . PRO A 1 195 ? 12.526 -12.015 8.037 1.00 81.81 195 PRO A O 1
ATOM 1503 N N . LEU A 1 196 ? 10.310 -12.015 7.688 1.00 75.50 196 LEU A N 1
ATOM 1504 C CA . LEU A 1 196 ? 10.317 -10.914 6.725 1.00 75.50 196 LEU A CA 1
ATOM 1505 C C . LEU A 1 196 ? 10.724 -9.594 7.388 1.00 75.50 196 LEU A C 1
ATOM 1507 O O . LEU A 1 196 ? 11.540 -8.853 6.839 1.00 75.50 196 LEU A O 1
ATOM 1511 N N . PHE A 1 197 ? 10.214 -9.313 8.582 1.00 77.56 197 PHE A N 1
ATOM 1512 C CA . PHE A 1 197 ? 10.588 -8.140 9.363 1.00 77.56 197 PHE A CA 1
ATOM 1513 C C . PHE A 1 197 ? 12.049 -8.212 9.832 1.00 77.56 197 PHE A C 1
ATOM 1515 O O . PHE A 1 197 ? 12.799 -7.250 9.658 1.00 77.56 197 PHE A O 1
ATOM 1522 N N . SER A 1 198 ? 12.499 -9.364 10.346 1.00 74.88 198 SER A N 1
ATOM 1523 C CA . SER A 1 198 ? 13.875 -9.547 10.827 1.00 74.88 198 SER A CA 1
ATOM 1524 C C . SER A 1 198 ? 14.907 -9.400 9.708 1.00 74.88 198 SER A C 1
ATOM 1526 O O . SER A 1 198 ? 15.911 -8.716 9.896 1.00 74.88 198 SER A O 1
ATOM 1528 N N . ALA A 1 199 ? 14.626 -9.938 8.515 1.00 71.25 199 ALA A N 1
ATOM 1529 C CA . ALA A 1 199 ? 15.501 -9.810 7.346 1.00 71.25 199 ALA A CA 1
ATOM 1530 C C . ALA A 1 199 ? 15.692 -8.354 6.885 1.00 71.25 199 ALA A C 1
ATOM 1532 O O . ALA A 1 199 ? 16.706 -8.017 6.271 1.00 71.25 199 ALA A O 1
ATOM 1533 N N . ASN A 1 200 ? 14.722 -7.478 7.163 1.00 68.31 200 ASN A N 1
ATOM 1534 C CA . ASN A 1 200 ? 14.841 -6.058 6.858 1.00 68.31 200 ASN A CA 1
ATOM 1535 C C . ASN A 1 200 ? 15.479 -5.259 8.015 1.00 68.31 200 ASN A C 1
ATOM 1537 O O . ASN A 1 200 ? 16.141 -4.256 7.752 1.00 68.31 200 ASN A O 1
ATOM 1541 N N . LEU A 1 201 ? 15.366 -5.717 9.270 1.00 68.38 201 LEU A N 1
ATOM 1542 C CA . LEU A 1 201 ? 15.977 -5.071 10.441 1.00 68.38 201 LEU A CA 1
ATOM 1543 C C . LEU A 1 201 ? 17.511 -5.085 10.397 1.00 68.38 201 LEU A C 1
ATOM 1545 O O . LEU A 1 201 ? 18.146 -4.074 10.701 1.00 68.38 201 LEU A O 1
ATOM 1549 N N . GLU A 1 202 ? 18.109 -6.203 9.977 1.00 60.88 202 GLU A N 1
ATOM 1550 C CA . GLU A 1 202 ? 19.570 -6.366 9.906 1.00 60.88 202 GLU A CA 1
ATOM 1551 C C . GLU A 1 202 ? 20.232 -5.330 8.988 1.00 60.88 202 GLU A C 1
ATOM 1553 O O . GLU A 1 202 ? 21.326 -4.845 9.279 1.00 60.88 202 GLU A O 1
ATOM 1558 N N . LYS A 1 203 ? 19.533 -4.909 7.926 1.00 58.16 203 LYS A N 1
ATOM 1559 C CA . LYS A 1 203 ? 20.003 -3.874 6.995 1.00 58.16 203 LYS A CA 1
ATOM 1560 C C . LYS A 1 203 ? 20.036 -2.476 7.600 1.00 58.16 203 LYS A C 1
ATOM 1562 O O . LYS A 1 203 ? 20.858 -1.667 7.186 1.00 58.16 203 LYS A O 1
ATOM 1567 N N . ILE A 1 204 ? 19.150 -2.168 8.549 1.00 59.06 204 ILE A N 1
ATOM 1568 C CA . ILE A 1 204 ? 19.176 -0.879 9.251 1.00 59.06 204 ILE A CA 1
ATOM 1569 C C . ILE A 1 204 ? 20.121 -0.919 10.438 1.00 59.06 204 ILE A C 1
ATOM 1571 O O . ILE A 1 204 ? 20.795 0.073 10.662 1.00 59.06 204 ILE A O 1
ATOM 1575 N N . VAL A 1 205 ? 20.220 -2.020 11.185 1.00 57.09 205 VAL A N 1
ATOM 1576 C CA . VAL A 1 205 ? 21.148 -2.084 12.325 1.00 57.09 205 VAL A CA 1
ATOM 1577 C C . VAL A 1 205 ? 22.589 -1.919 11.846 1.00 57.09 205 VAL A C 1
ATOM 1579 O O . VAL A 1 205 ? 23.322 -1.118 12.418 1.00 57.09 205 VAL A O 1
ATOM 1582 N N . SER A 1 206 ? 22.972 -2.569 10.743 1.00 56.56 206 SER A N 1
ATOM 1583 C CA . SER A 1 206 ? 24.292 -2.373 10.133 1.00 56.56 206 SER A CA 1
ATOM 1584 C C . SER A 1 206 ? 24.499 -0.939 9.635 1.00 56.56 206 SER A C 1
ATOM 1586 O O . SER A 1 206 ? 25.540 -0.342 9.898 1.00 56.56 206 SER A O 1
ATOM 1588 N N . ARG A 1 207 ? 23.495 -0.346 8.978 1.00 55.47 207 ARG A N 1
ATOM 1589 C CA . ARG A 1 207 ? 23.600 0.993 8.381 1.00 55.47 207 ARG A CA 1
ATOM 1590 C C . ARG A 1 207 ? 23.514 2.126 9.405 1.00 55.47 207 ARG A C 1
ATOM 1592 O O . ARG A 1 207 ? 24.228 3.110 9.266 1.00 55.47 207 ARG A O 1
ATOM 1599 N N . TRP A 1 208 ? 22.701 1.973 10.448 1.00 50.91 208 TRP A N 1
ATOM 1600 C CA . TRP A 1 208 ? 22.569 2.916 11.558 1.00 50.91 208 TRP A CA 1
ATOM 1601 C C . TRP A 1 208 ? 23.813 2.893 12.444 1.00 50.91 208 TRP A C 1
ATOM 1603 O O . TRP A 1 208 ? 24.339 3.958 12.759 1.00 50.91 208 TRP A O 1
ATOM 1613 N N . LEU A 1 209 ? 24.346 1.704 12.766 1.00 49.56 209 LEU A N 1
ATOM 1614 C CA . LEU A 1 209 ? 25.646 1.573 13.435 1.00 49.56 209 LEU A CA 1
ATOM 1615 C C . LEU A 1 209 ? 26.779 2.146 12.575 1.00 49.56 209 LEU A C 1
ATOM 1617 O O . LEU A 1 209 ? 27.663 2.807 13.114 1.00 49.56 209 LEU A O 1
ATOM 1621 N N . ALA A 1 210 ? 26.729 1.975 11.248 1.00 47.50 210 ALA A N 1
ATOM 1622 C CA . ALA A 1 210 ? 27.676 2.615 10.340 1.00 47.50 210 ALA A CA 1
ATOM 1623 C C . ALA A 1 210 ? 27.560 4.149 10.381 1.00 47.50 210 ALA A C 1
ATOM 1625 O O . ALA A 1 210 ? 28.577 4.807 10.540 1.00 47.50 210 ALA A O 1
ATOM 1626 N N . THR A 1 211 ? 26.361 4.738 10.338 1.00 50.72 211 THR A N 1
ATOM 1627 C CA . THR A 1 211 ? 26.183 6.203 10.454 1.00 50.72 211 THR A CA 1
ATOM 1628 C C . THR A 1 211 ? 26.449 6.762 11.854 1.00 50.72 211 THR A C 1
ATOM 1630 O O . THR A 1 211 ? 26.797 7.930 11.981 1.00 50.72 211 THR A O 1
ATOM 1633 N N . ALA A 1 212 ? 26.298 5.960 12.912 1.00 48.38 212 ALA A N 1
ATOM 1634 C CA . ALA A 1 212 ? 26.573 6.379 14.287 1.00 48.38 212 ALA A CA 1
ATOM 1635 C C . ALA A 1 212 ? 28.073 6.319 14.632 1.00 48.38 212 ALA A C 1
ATOM 1637 O O . ALA A 1 212 ? 28.543 7.115 15.441 1.00 48.38 212 ALA A O 1
ATOM 1638 N N . HIS A 1 213 ? 28.833 5.407 14.014 1.00 43.22 213 HIS A N 1
ATOM 1639 C CA . HIS A 1 213 ? 30.287 5.301 14.192 1.00 43.22 213 HIS A CA 1
ATOM 1640 C C . HIS A 1 213 ? 31.113 5.997 13.102 1.00 43.22 213 HIS A C 1
ATOM 1642 O O . HIS A 1 213 ? 32.303 6.228 13.310 1.00 43.22 213 HIS A O 1
ATOM 1648 N N . ALA A 1 214 ? 30.519 6.362 11.966 1.00 41.66 214 ALA A N 1
ATOM 1649 C CA . ALA A 1 214 ? 31.215 7.035 10.883 1.00 41.66 214 ALA A CA 1
ATOM 1650 C C . ALA A 1 214 ? 30.641 8.430 10.631 1.00 41.66 214 ALA A C 1
ATOM 1652 O O . ALA A 1 214 ? 29.497 8.588 10.211 1.00 41.66 214 ALA A O 1
ATOM 1653 N N . GLY A 1 215 ? 31.492 9.448 10.786 1.00 44.16 215 GLY A N 1
ATOM 1654 C CA . GLY A 1 215 ? 31.295 10.706 10.071 1.00 44.16 215 GLY A CA 1
ATOM 1655 C C . GLY A 1 215 ? 31.185 10.474 8.548 1.00 44.16 215 GLY A C 1
ATOM 1656 O O . GLY A 1 215 ? 31.511 9.386 8.061 1.00 44.16 215 GLY A O 1
ATOM 1657 N N . PRO A 1 216 ? 30.771 11.493 7.773 1.00 45.25 216 PRO A N 1
ATOM 1658 C CA . PRO A 1 216 ? 30.292 11.381 6.383 1.00 45.25 216 PRO A CA 1
ATOM 1659 C C . PRO A 1 216 ? 31.247 10.737 5.352 1.00 45.25 216 PRO A C 1
ATOM 1661 O O . PRO A 1 216 ? 30.858 10.532 4.207 1.00 45.25 216 PRO A O 1
ATOM 1664 N N . CYS A 1 217 ? 32.476 10.378 5.722 1.00 40.09 217 CYS A N 1
ATOM 1665 C CA . CYS A 1 217 ? 33.495 9.862 4.807 1.00 40.09 217 CYS A CA 1
ATOM 1666 C C . CYS A 1 217 ? 33.577 8.328 4.689 1.00 40.09 217 CYS A C 1
ATOM 1668 O O . CYS A 1 217 ? 34.336 7.847 3.855 1.00 40.09 217 CYS A O 1
ATOM 1670 N N . HIS A 1 218 ? 32.835 7.540 5.477 1.00 40.81 218 HIS A N 1
ATOM 1671 C CA . HIS A 1 218 ? 33.023 6.074 5.522 1.00 40.81 218 HIS A CA 1
ATOM 1672 C C . HIS A 1 218 ? 31.862 5.237 4.954 1.00 40.81 218 HIS A C 1
ATOM 1674 O O . HIS A 1 218 ? 31.990 4.015 4.852 1.00 40.81 218 HIS A O 1
ATOM 1680 N N . VAL A 1 219 ? 30.773 5.878 4.510 1.00 45.31 219 VAL A N 1
ATOM 1681 C CA . VAL A 1 219 ? 29.640 5.217 3.826 1.00 45.31 219 VAL A CA 1
ATOM 1682 C C . VAL A 1 219 ? 30.097 4.532 2.526 1.00 45.31 219 VAL A C 1
ATOM 1684 O O . VAL A 1 219 ? 29.658 3.429 2.222 1.00 45.31 219 VAL A O 1
ATOM 1687 N N . TYR A 1 220 ? 31.098 5.096 1.843 1.00 42.34 220 TYR A N 1
ATOM 1688 C CA . TYR A 1 220 ? 31.646 4.571 0.586 1.00 42.34 220 TYR A CA 1
ATOM 1689 C C . TYR A 1 220 ? 32.308 3.187 0.678 1.00 42.34 220 TYR A C 1
ATOM 1691 O O . TYR A 1 220 ? 32.501 2.532 -0.346 1.00 42.34 220 TYR A O 1
ATOM 1699 N N . HIS A 1 221 ? 32.716 2.730 1.867 1.00 37.00 221 HIS A N 1
ATOM 1700 C CA . HIS A 1 221 ? 33.475 1.479 1.969 1.00 37.00 221 HIS A CA 1
ATOM 1701 C C . HIS A 1 221 ? 32.581 0.233 2.021 1.00 37.00 221 HIS A C 1
ATOM 1703 O O . HIS A 1 221 ? 33.023 -0.838 1.614 1.00 37.00 221 HIS A O 1
ATOM 1709 N N . TYR A 1 222 ? 31.325 0.367 2.464 1.00 42.62 222 TYR A N 1
ATOM 1710 C CA . TYR A 1 222 ? 30.382 -0.755 2.513 1.00 42.62 222 TYR A CA 1
ATOM 1711 C C . TYR A 1 222 ? 29.728 -1.039 1.154 1.00 42.62 222 TYR A C 1
ATOM 1713 O O . TYR A 1 222 ? 29.612 -2.208 0.790 1.00 42.62 222 TYR A O 1
ATOM 1721 N N . ASP A 1 223 ? 29.418 -0.007 0.361 1.00 44.84 223 ASP A N 1
ATOM 1722 C CA . ASP A 1 223 ? 28.879 -0.179 -1.000 1.00 44.84 223 ASP A CA 1
ATOM 1723 C C . ASP A 1 223 ? 29.874 -0.917 -1.922 1.00 44.84 223 ASP A C 1
ATOM 1725 O O . ASP A 1 223 ? 29.493 -1.796 -2.695 1.00 44.84 223 ASP A O 1
ATOM 1729 N N . ASN A 1 224 ? 31.180 -0.664 -1.758 1.00 38.19 224 ASN A N 1
ATOM 1730 C CA . ASN A 1 224 ? 32.245 -1.336 -2.516 1.00 38.19 224 ASN A CA 1
ATOM 1731 C C . ASN A 1 224 ? 32.374 -2.848 -2.233 1.00 38.19 224 ASN A C 1
ATOM 1733 O O . ASN A 1 224 ? 32.966 -3.577 -3.035 1.00 38.19 224 ASN A O 1
ATOM 1737 N N . LEU A 1 225 ? 31.872 -3.336 -1.094 1.00 44.47 225 LEU A N 1
ATOM 1738 C CA . LEU A 1 225 ? 31.922 -4.760 -0.746 1.00 44.47 225 LEU A CA 1
ATOM 1739 C C . LEU A 1 225 ? 30.736 -5.535 -1.336 1.00 44.47 225 LEU A C 1
ATOM 1741 O O . LEU A 1 225 ? 30.921 -6.685 -1.735 1.00 44.47 225 LEU A O 1
ATOM 1745 N N . GLU A 1 226 ? 29.558 -4.911 -1.460 1.00 45.09 226 GLU A N 1
ATOM 1746 C CA . GLU A 1 226 ? 28.428 -5.485 -2.211 1.00 45.09 226 GLU A CA 1
ATOM 1747 C C . GLU A 1 226 ? 28.724 -5.526 -3.719 1.00 45.09 226 GLU A C 1
ATOM 1749 O O . GLU A 1 226 ? 28.392 -6.508 -4.384 1.00 45.09 226 GLU A O 1
ATOM 1754 N N . GLU A 1 227 ? 29.425 -4.522 -4.255 1.00 42.44 227 GLU A N 1
ATOM 1755 C CA . GLU A 1 227 ? 29.786 -4.468 -5.677 1.00 42.44 227 GLU A CA 1
ATOM 1756 C C . GLU A 1 227 ? 30.893 -5.478 -6.055 1.00 42.44 227 GLU A C 1
ATOM 1758 O O . GLU A 1 227 ? 30.866 -6.051 -7.144 1.00 42.44 227 GLU A O 1
ATOM 1763 N N . ARG A 1 228 ? 31.818 -5.799 -5.133 1.00 39.06 228 ARG A N 1
ATOM 1764 C CA . ARG A 1 228 ? 32.852 -6.845 -5.319 1.00 39.06 228 ARG A CA 1
ATOM 1765 C C . ARG A 1 228 ? 32.348 -8.284 -5.217 1.00 39.06 228 ARG A C 1
ATOM 1767 O O . ARG A 1 228 ? 33.088 -9.196 -5.583 1.00 39.06 228 ARG A O 1
ATOM 1774 N N . ALA A 1 229 ? 31.138 -8.508 -4.710 1.00 43.19 229 ALA A N 1
ATOM 1775 C CA . ALA A 1 229 ? 30.555 -9.846 -4.592 1.00 43.19 229 ALA A CA 1
ATOM 1776 C C . ALA A 1 229 ? 29.918 -10.352 -5.905 1.00 43.19 229 ALA A C 1
ATOM 1778 O O . ALA A 1 229 ? 29.495 -11.507 -5.978 1.00 43.19 229 ALA A O 1
ATOM 1779 N N . LEU A 1 230 ? 29.859 -9.515 -6.947 1.00 46.66 230 LEU A N 1
ATOM 1780 C CA . LEU A 1 230 ? 29.425 -9.897 -8.290 1.00 46.66 230 LEU A CA 1
ATOM 1781 C C . LEU A 1 230 ? 30.637 -10.370 -9.118 1.00 46.66 230 LEU A C 1
ATOM 1783 O O . LEU A 1 230 ? 31.653 -9.673 -9.153 1.00 46.66 230 LEU A O 1
ATOM 1787 N N . PRO A 1 231 ? 30.575 -11.538 -9.790 1.00 39.59 231 PRO A N 1
ATOM 1788 C CA . PRO A 1 231 ? 31.663 -11.985 -10.656 1.00 39.59 231 PRO A CA 1
ATOM 1789 C C . PRO A 1 231 ? 31.883 -10.978 -11.801 1.00 39.59 231 PRO A C 1
ATOM 1791 O O . PRO A 1 231 ? 30.907 -10.421 -12.312 1.00 39.59 231 PRO A O 1
ATOM 1794 N N . PRO A 1 232 ? 33.141 -10.727 -12.216 1.00 40.94 232 PRO A N 1
ATOM 1795 C CA . PRO A 1 232 ? 33.439 -9.743 -13.249 1.00 40.94 232 PRO A CA 1
ATOM 1796 C C . PRO A 1 232 ? 32.777 -10.139 -14.573 1.00 40.94 232 PRO A C 1
ATOM 1798 O O . PRO A 1 232 ? 32.929 -11.269 -15.039 1.00 40.94 232 PRO A O 1
ATOM 1801 N N . ALA A 1 233 ? 32.049 -9.193 -15.173 1.00 46.62 233 ALA A N 1
ATOM 1802 C CA . ALA A 1 233 ? 31.497 -9.332 -16.514 1.00 46.62 233 ALA A CA 1
ATOM 1803 C C . ALA A 1 233 ? 32.629 -9.632 -17.511 1.00 46.62 233 ALA A C 1
ATOM 1805 O O . ALA A 1 233 ? 33.657 -8.950 -17.523 1.00 46.62 233 ALA A O 1
ATOM 1806 N N . ALA A 1 234 ? 32.451 -10.679 -18.317 1.00 40.75 234 ALA A N 1
ATOM 1807 C CA . ALA A 1 234 ? 33.404 -11.055 -19.351 1.00 40.75 234 ALA A CA 1
ATOM 1808 C C . ALA A 1 234 ? 33.515 -9.930 -20.404 1.00 40.75 234 ALA A C 1
ATOM 1810 O O . ALA A 1 234 ? 32.495 -9.349 -20.779 1.00 40.75 234 ALA A O 1
ATOM 1811 N N . PRO A 1 235 ? 34.725 -9.602 -20.888 1.00 43.72 235 PRO A N 1
ATOM 1812 C CA . PRO A 1 235 ? 34.910 -8.541 -21.869 1.00 43.72 235 PRO A CA 1
ATOM 1813 C C . PRO A 1 235 ? 34.271 -8.922 -23.211 1.00 43.72 235 PRO A C 1
ATOM 1815 O O . PRO A 1 235 ? 34.551 -9.985 -23.764 1.00 43.72 235 PRO A O 1
ATOM 1818 N N . HIS A 1 236 ? 33.420 -8.032 -23.725 1.00 38.75 236 HIS A N 1
ATOM 1819 C CA . HIS A 1 236 ? 32.886 -8.095 -25.083 1.00 38.75 236 HIS A CA 1
ATOM 1820 C C . HIS A 1 236 ? 34.036 -8.000 -26.101 1.00 38.75 236 HIS A C 1
ATOM 1822 O O . HIS A 1 236 ? 34.836 -7.063 -26.040 1.00 38.75 236 HIS A O 1
ATOM 1828 N N . ALA A 1 237 ? 34.100 -8.973 -27.013 1.00 40.12 237 ALA A N 1
ATOM 1829 C CA . ALA A 1 237 ? 34.861 -8.922 -28.261 1.00 40.12 237 ALA A CA 1
ATOM 1830 C C . ALA A 1 237 ? 33.912 -8.598 -29.421 1.00 40.12 237 ALA A C 1
ATOM 1832 O O . ALA A 1 237 ? 32.742 -9.045 -29.347 1.00 40.12 237 ALA A O 1
#

Secondary structure (DSSP, 8-state):
-HHHHHHHHHHHHHHHHHTHHHH-HHHHHHHIIIIIHHHHHHHHHHHHHHHHH-GGGGGSHHHHTS-GGGHHHHHHHHHHHHHHHHHHHHHHHHHHHHHHHHTTSS----PEES-SS-TT-EE-HHHHHHHHHHHHHHHHHH-SHHHHHHHHHHHHHHHHHHHHHHHHHHHHHTS---HHHHHHHHHHHHHHHHHHHHHHHHHHHHHHHHHHH--TTSTHHHHHHHHTTSPPPPPP-

Foldseek 3Di:
DVLLVVLVVVVVVVLLVLCCVAPNDPVSVCCCPPPVVVVVVVQVVLLVVVCVVPVVCVVPSNLVSDDPVCNVVVVVVVVVVVVVVVVSVLLSVQVVVVVCVVVVNDDDFDWDQPDPVGPSRIDGPVSVVVVVVVVVCLCVVQVDPVSSSLVVQLVSLVVQLVVLVVVLVCCCPPVVDDPVVSVVSSCVSCVVSVVSNVVSVVVCVVVVVCPVPDDPPCPVVVVVVVVVVDDDDDDDD

Sequence (237 aa):
MLWGAVVLAITGVEALYADMGHFGKLPIRIAWFIAVLPSLVLNYFGQGALLLKNPEAIKNPFFLLAPDWALIPLLILATLATVIASQAVISGVFSLTRQAVRLGYLSPMRIIHTSEMESGQIYIPAINWILYIAVVIVIVSFEHSSNLAAAYGIAVTGTMVLTSILCCTVARKNWHWNKIAVLLMCVGFLFIDVPLFSANLEKIVSRWLATAHAGPCHVYHYDNLEERALPPAAPHA

Radius of gyration: 21.86 Å; chains: 1; bounding box: 58×44×51 Å

pLDDT: mean 76.28, std 16.39, range [37.0, 94.31]

Organism: NCBI:txid158822

InterPro domains:
  IPR003855 Potassium transporter [PTHR30540] (3-206)
  IPR053951 K+ potassium transporter, integral membrane domain [PF02705] (2-206)